Protein AF-A0A8H7NFY9-F1 (afdb_monomer_lite)

Structure (mmCIF, N/CA/C/O backbone):
data_AF-A0A8H7NFY9-F1
#
_entry.id   AF-A0A8H7NFY9-F1
#
loop_
_atom_site.group_PDB
_atom_site.id
_atom_site.type_symbol
_atom_site.label_atom_id
_atom_site.label_alt_id
_atom_site.label_comp_id
_atom_site.label_asym_id
_atom_site.label_entity_id
_atom_site.label_seq_id
_atom_site.pdbx_PDB_ins_code
_atom_site.Cartn_x
_atom_site.Cartn_y
_atom_site.Cartn_z
_atom_site.occupancy
_atom_site.B_iso_or_equiv
_atom_site.auth_seq_id
_atom_site.auth_comp_id
_atom_site.auth_asym_id
_atom_site.auth_atom_id
_atom_site.pdbx_PDB_model_num
ATOM 1 N N . MET A 1 1 ? 33.958 57.082 -16.086 1.00 43.50 1 MET A N 1
ATOM 2 C CA . MET A 1 1 ? 33.433 57.063 -17.469 1.00 43.50 1 MET A CA 1
ATOM 3 C C . MET A 1 1 ? 33.398 55.618 -17.944 1.00 43.50 1 MET A C 1
ATOM 5 O O . MET A 1 1 ? 34.425 55.087 -18.340 1.00 43.50 1 MET A O 1
ATOM 9 N N . ALA A 1 2 ? 32.252 54.953 -17.776 1.00 45.00 2 ALA A N 1
ATOM 10 C CA . ALA A 1 2 ? 32.069 53.545 -18.116 1.00 45.00 2 ALA A CA 1
ATOM 11 C C . ALA A 1 2 ? 32.002 53.371 -19.641 1.00 45.00 2 ALA A C 1
ATOM 13 O O . ALA A 1 2 ? 31.089 53.879 -20.294 1.00 45.00 2 ALA A O 1
ATOM 14 N N . SER A 1 3 ? 32.974 52.665 -20.210 1.00 48.31 3 SER A N 1
ATOM 15 C CA . SER A 1 3 ? 32.957 52.231 -21.602 1.00 48.31 3 SER A CA 1
ATOM 16 C C . SER A 1 3 ? 31.894 51.141 -21.769 1.00 48.31 3 SER A C 1
ATOM 18 O O . SER A 1 3 ? 32.004 50.043 -21.227 1.00 48.31 3 SER A O 1
ATOM 20 N N . ARG A 1 4 ? 30.826 51.453 -22.512 1.00 53.34 4 ARG A N 1
ATOM 21 C CA . ARG A 1 4 ? 29.821 50.471 -22.936 1.00 53.34 4 ARG A CA 1
ATOM 22 C C . ARG A 1 4 ? 30.490 49.472 -23.877 1.00 53.34 4 ARG A C 1
ATOM 24 O O . ARG A 1 4 ? 30.627 49.733 -25.069 1.00 53.34 4 ARG A O 1
ATOM 31 N N . ILE A 1 5 ? 30.905 48.329 -23.348 1.00 61.00 5 ILE A N 1
ATOM 32 C CA . ILE A 1 5 ? 31.245 47.165 -24.161 1.00 61.00 5 ILE A CA 1
ATOM 33 C C . ILE A 1 5 ? 29.911 46.608 -24.659 1.00 61.00 5 ILE A C 1
ATOM 35 O O . ILE A 1 5 ? 29.211 45.898 -23.941 1.00 61.00 5 ILE A O 1
ATOM 39 N N . ALA A 1 6 ? 29.515 47.014 -25.865 1.00 62.41 6 ALA A N 1
ATOM 40 C CA . ALA A 1 6 ? 28.375 46.425 -26.549 1.00 62.41 6 ALA A CA 1
ATOM 41 C C . ALA A 1 6 ? 28.636 44.921 -26.722 1.00 62.41 6 ALA A C 1
ATOM 43 O O . ALA A 1 6 ? 29.683 44.508 -27.228 1.00 62.41 6 ALA A O 1
ATOM 44 N N . SER A 1 7 ? 27.697 44.104 -26.254 1.00 58.31 7 SER A N 1
ATOM 45 C CA . SER A 1 7 ? 27.721 42.655 -26.409 1.00 58.31 7 SER A CA 1
ATOM 46 C C . SER A 1 7 ? 27.806 42.301 -27.894 1.00 58.31 7 SER A C 1
ATOM 48 O O . SER A 1 7 ? 26.986 42.717 -28.712 1.00 58.31 7 SER A O 1
ATOM 50 N N . ARG A 1 8 ? 28.842 41.542 -28.257 1.00 59.69 8 ARG A N 1
ATOM 51 C CA . ARG A 1 8 ? 29.059 41.049 -29.620 1.00 59.69 8 ARG A CA 1
ATOM 52 C C . ARG A 1 8 ? 27.878 40.145 -29.983 1.00 59.69 8 ARG A C 1
ATOM 54 O O . ARG A 1 8 ? 27.665 39.119 -29.344 1.00 59.69 8 ARG A O 1
ATOM 61 N N . SER A 1 9 ? 27.075 40.564 -30.959 1.00 62.34 9 SER A N 1
ATOM 62 C CA . SER A 1 9 ? 25.894 39.823 -31.409 1.00 62.34 9 SER A CA 1
ATOM 63 C C . SER A 1 9 ? 26.305 38.478 -32.008 1.00 62.34 9 SER A C 1
ATOM 65 O O . SER A 1 9 ? 27.187 38.420 -32.862 1.00 62.34 9 SER A O 1
ATOM 67 N N . VAL A 1 10 ? 25.625 37.400 -31.604 1.00 61.03 10 VAL A N 1
ATOM 68 C CA . VAL A 1 10 ? 25.853 36.012 -32.064 1.00 61.03 10 VAL A CA 1
ATOM 69 C C . VAL A 1 10 ? 25.796 35.885 -33.595 1.00 61.03 10 VAL A C 1
ATOM 71 O O . VAL A 1 10 ? 26.424 35.000 -34.172 1.00 61.03 10 VAL A O 1
ATOM 74 N N . LYS A 1 11 ? 25.110 36.812 -34.278 1.00 61.69 11 LYS A N 1
ATOM 75 C CA . LYS A 1 11 ? 25.047 36.865 -35.746 1.00 61.69 11 LYS A CA 1
ATOM 76 C C . LYS A 1 11 ? 26.385 37.208 -36.415 1.00 61.69 11 LYS A C 1
ATOM 78 O O . LYS A 1 11 ? 26.577 36.835 -37.566 1.00 61.69 11 LYS A O 1
ATOM 83 N N . ASP A 1 12 ? 27.309 37.868 -35.719 1.00 57.41 12 ASP A N 1
ATOM 84 C CA . ASP A 1 12 ? 28.604 38.269 -36.289 1.00 57.41 12 ASP A CA 1
ATOM 85 C C . ASP A 1 12 ? 29.656 37.142 -36.223 1.00 57.41 12 ASP A C 1
ATOM 87 O O . ASP A 1 12 ? 30.610 37.113 -36.996 1.00 57.41 12 ASP A O 1
ATOM 91 N N . ALA A 1 13 ? 29.445 36.135 -35.364 1.00 60.81 13 ALA A N 1
ATOM 92 C CA . ALA A 1 13 ? 30.374 35.016 -35.175 1.00 60.81 13 ALA A CA 1
ATOM 93 C C . ALA A 1 13 ? 30.436 34.031 -36.361 1.00 60.81 13 ALA A C 1
ATOM 95 O O . ALA A 1 13 ? 31.336 33.199 -36.420 1.00 60.81 13 ALA A O 1
ATOM 96 N N . THR A 1 14 ? 29.502 34.113 -37.313 1.00 62.94 14 THR A N 1
ATOM 97 C CA . THR A 1 14 ? 29.408 33.176 -38.453 1.00 62.94 14 THR A CA 1
ATOM 98 C C . THR A 1 14 ? 29.738 33.819 -39.796 1.00 62.94 14 THR A C 1
ATOM 100 O O . THR A 1 14 ? 29.708 33.154 -40.828 1.00 62.94 14 THR A O 1
ATOM 103 N N . ARG A 1 15 ? 30.109 35.105 -39.812 1.00 61.62 15 ARG A N 1
ATOM 104 C CA . ARG A 1 15 ? 30.332 35.847 -41.061 1.00 61.62 15 ARG A CA 1
ATOM 105 C C . ARG A 1 15 ? 31.659 35.511 -41.758 1.00 61.62 15 ARG A C 1
ATOM 107 O O . ARG A 1 15 ? 31.838 35.872 -42.916 1.00 61.62 15 ARG A O 1
ATOM 114 N N . PHE A 1 16 ? 32.551 34.787 -41.078 1.00 57.84 16 PHE A N 1
ATOM 115 C CA . PHE A 1 16 ? 33.848 34.344 -41.608 1.00 57.84 16 PHE A CA 1
ATOM 116 C C . PHE A 1 16 ? 33.994 32.823 -41.734 1.00 57.84 16 PHE A C 1
ATOM 118 O O . PHE A 1 16 ? 35.010 32.350 -42.239 1.00 57.84 16 PHE A O 1
ATOM 125 N N . THR A 1 17 ? 32.993 32.037 -41.335 1.00 62.56 17 THR A N 1
ATOM 126 C CA . THR A 1 17 ? 33.002 30.591 -41.581 1.00 62.56 17 THR A CA 1
ATOM 127 C C . THR A 1 17 ? 32.161 30.319 -42.816 1.00 62.56 17 THR A C 1
ATOM 129 O O . THR A 1 17 ? 30.936 30.296 -42.739 1.00 62.56 17 THR A O 1
ATOM 132 N N . SER A 1 18 ? 32.836 30.173 -43.959 1.00 64.38 18 SER A N 1
ATOM 133 C CA . SER A 1 18 ? 32.258 29.722 -45.229 1.00 64.38 18 SER A CA 1
ATOM 134 C C . SER A 1 18 ? 31.203 28.636 -44.983 1.00 64.38 18 SER A C 1
ATOM 136 O O . SER A 1 18 ? 31.524 27.546 -44.515 1.00 64.38 18 SER A O 1
ATOM 138 N N . THR A 1 19 ? 29.935 28.939 -45.269 1.00 64.38 19 THR A N 1
ATOM 139 C CA . THR A 1 19 ? 28.815 27.983 -45.204 1.00 64.38 19 THR A CA 1
ATOM 140 C C . THR A 1 19 ? 28.704 27.144 -46.477 1.00 64.38 19 THR A C 1
ATOM 142 O O . THR A 1 19 ? 27.721 26.433 -46.678 1.00 64.38 19 THR A O 1
ATOM 145 N N . ILE A 1 20 ? 29.717 27.204 -47.343 1.00 65.31 20 ILE A N 1
ATOM 146 C CA . ILE A 1 20 ? 29.843 26.304 -48.479 1.00 65.31 20 ILE A CA 1
ATOM 147 C C . ILE A 1 20 ? 30.551 25.051 -47.955 1.00 65.31 20 ILE A C 1
ATOM 149 O O . ILE A 1 20 ? 31.663 25.172 -47.433 1.00 65.31 20 ILE A O 1
ATOM 153 N N . PRO A 1 21 ? 29.958 23.848 -48.065 1.00 63.25 21 PRO A N 1
ATOM 154 C CA . PRO A 1 21 ? 30.660 22.623 -47.718 1.00 63.25 21 PRO A CA 1
ATOM 155 C C . PRO A 1 21 ? 31.883 22.497 -48.633 1.00 63.25 21 PRO A C 1
ATOM 157 O O . PRO A 1 21 ? 31.773 22.130 -49.802 1.00 63.25 21 PRO A O 1
ATOM 160 N N . HIS A 1 22 ? 33.063 22.837 -48.116 1.00 55.53 22 HIS A N 1
ATOM 161 C CA . HIS A 1 22 ? 34.314 22.556 -48.798 1.00 55.53 22 HIS A CA 1
ATOM 162 C C . HIS A 1 22 ? 34.457 21.036 -48.846 1.00 55.53 22 HIS A C 1
ATOM 164 O O . HIS A 1 22 ? 34.643 20.386 -47.818 1.00 55.53 22 HIS A O 1
ATOM 170 N N . ALA A 1 23 ? 34.315 20.472 -50.045 1.00 55.56 23 ALA A N 1
ATOM 171 C CA . ALA A 1 23 ? 34.533 19.065 -50.332 1.00 55.56 23 ALA A CA 1
ATOM 172 C C . ALA A 1 23 ? 35.998 18.697 -50.046 1.00 55.56 23 ALA A C 1
ATOM 174 O O . ALA A 1 23 ? 36.848 18.662 -50.933 1.00 55.56 23 ALA A O 1
ATOM 175 N N . ALA A 1 24 ? 36.306 18.428 -48.780 1.00 54.47 24 ALA A N 1
ATOM 176 C CA . ALA A 1 24 ? 37.535 17.786 -48.359 1.00 54.47 24 ALA A CA 1
ATOM 177 C C . ALA A 1 24 ? 37.453 16.292 -48.704 1.00 54.47 24 ALA A C 1
ATOM 179 O O . ALA A 1 24 ? 37.297 15.432 -47.846 1.00 54.47 24 ALA A O 1
ATOM 180 N N . SER A 1 25 ? 37.576 15.977 -49.989 1.00 50.94 25 SER A N 1
ATOM 181 C CA . SER A 1 25 ? 38.074 14.681 -50.428 1.00 50.94 25 SER A CA 1
ATOM 182 C C . SER A 1 25 ? 39.211 14.955 -51.392 1.00 50.94 25 SER A C 1
ATOM 184 O O . SER A 1 25 ? 38.999 15.269 -52.562 1.00 50.94 25 SER A O 1
ATOM 186 N N . LYS A 1 26 ? 40.436 14.857 -50.879 1.00 51.28 26 LYS A N 1
ATOM 187 C CA . LYS A 1 26 ? 41.634 14.706 -51.693 1.00 51.28 26 LYS A CA 1
ATOM 188 C C . LYS A 1 26 ? 41.382 13.510 -52.612 1.00 51.28 26 LYS A C 1
ATOM 190 O O . LYS A 1 26 ? 41.422 12.369 -52.160 1.00 51.28 26 LYS A O 1
ATOM 195 N N . SER A 1 27 ? 41.066 13.768 -53.880 1.00 48.34 27 SER A N 1
ATOM 196 C CA . SER A 1 27 ? 41.062 12.745 -54.915 1.00 48.34 27 SER A CA 1
ATOM 197 C C . SER A 1 27 ? 42.506 12.284 -55.063 1.00 48.34 27 SER A C 1
ATOM 199 O O . SER A 1 27 ? 43.301 12.895 -55.780 1.00 48.34 27 SER A O 1
ATOM 201 N N . ALA A 1 28 ? 42.875 11.245 -54.317 1.00 47.81 28 ALA A N 1
ATOM 202 C CA . ALA A 1 28 ? 44.064 10.478 -54.615 1.00 47.81 28 ALA A CA 1
ATOM 203 C C . ALA A 1 28 ? 43.892 9.956 -56.044 1.00 47.81 28 ALA A C 1
ATOM 205 O O . ALA A 1 28 ? 43.058 9.097 -56.307 1.00 47.81 28 ALA A O 1
ATOM 206 N N . GLN A 1 29 ? 44.617 10.598 -56.953 1.00 45.75 29 GLN A N 1
ATOM 207 C CA . GLN A 1 29 ? 45.062 10.111 -58.246 1.00 45.75 29 GLN A CA 1
ATOM 208 C C . GLN A 1 29 ? 44.148 9.075 -58.921 1.00 45.75 29 GLN A C 1
ATOM 210 O O . GLN A 1 29 ? 44.194 7.866 -58.685 1.00 45.75 29 GLN A O 1
ATOM 215 N N . SER A 1 30 ? 43.370 9.581 -59.866 1.00 51.22 30 SER A N 1
ATOM 216 C CA . SER A 1 30 ? 42.709 8.868 -60.952 1.00 51.22 30 SER A CA 1
ATOM 217 C C . SER A 1 30 ? 43.706 8.145 -61.878 1.00 51.22 30 SER A C 1
ATOM 219 O O . SER A 1 30 ? 43.834 8.479 -63.052 1.00 51.22 30 SER A O 1
ATOM 221 N N . SER A 1 31 ? 44.412 7.136 -61.363 1.00 48.66 31 SER A N 1
ATOM 222 C CA . SER A 1 31 ? 45.196 6.181 -62.166 1.00 48.66 31 SER A CA 1
ATOM 223 C C . SER A 1 31 ? 45.056 4.719 -61.713 1.00 48.66 31 SER A C 1
ATOM 225 O O . SER A 1 31 ? 45.479 3.821 -62.437 1.00 48.66 31 SER A O 1
ATOM 227 N N . ALA A 1 32 ? 44.392 4.448 -60.580 1.00 48.94 32 ALA A N 1
ATOM 228 C CA . ALA A 1 32 ? 44.081 3.082 -60.130 1.00 48.94 32 ALA A CA 1
ATOM 229 C C . ALA A 1 32 ? 42.614 2.656 -60.370 1.00 48.94 32 ALA A C 1
ATOM 231 O O . ALA A 1 32 ? 42.318 1.463 -60.454 1.00 48.94 32 ALA A O 1
ATOM 232 N N . ALA A 1 33 ? 41.686 3.606 -60.545 1.00 49.59 33 ALA A N 1
ATOM 233 C CA . ALA A 1 33 ? 40.259 3.309 -60.735 1.00 49.59 33 ALA A CA 1
ATOM 234 C C . ALA A 1 33 ? 39.929 2.675 -62.104 1.00 49.59 33 ALA A C 1
ATOM 236 O O . ALA A 1 33 ? 38.927 1.971 -62.238 1.00 49.59 33 ALA A O 1
ATOM 237 N N . SER A 1 34 ? 40.786 2.856 -63.113 1.00 50.19 34 SER A N 1
ATOM 238 C CA . SER A 1 34 ? 40.616 2.247 -64.440 1.00 50.19 34 SER A CA 1
ATOM 239 C C . SER A 1 34 ? 40.895 0.738 -64.453 1.00 50.19 34 SER A C 1
ATOM 241 O O . SER A 1 34 ? 40.331 0.030 -65.285 1.00 50.19 34 SER A O 1
ATOM 243 N N . LYS A 1 35 ? 41.686 0.212 -63.504 1.00 48.31 35 LYS A N 1
ATOM 244 C CA . LYS A 1 35 ? 41.925 -1.237 -63.371 1.00 48.31 35 LYS A CA 1
ATOM 245 C C . LYS A 1 35 ? 40.822 -1.952 -62.582 1.00 48.31 35 LYS A C 1
ATOM 247 O O . LYS A 1 35 ? 40.434 -3.053 -62.961 1.00 48.31 35 LYS A O 1
ATOM 252 N N . ALA A 1 36 ? 40.245 -1.316 -61.559 1.00 50.91 36 ALA A N 1
ATOM 253 C CA . ALA A 1 36 ? 39.134 -1.895 -60.791 1.00 50.91 36 ALA A CA 1
ATOM 254 C C . ALA A 1 36 ? 37.801 -1.894 -61.571 1.00 50.91 36 ALA A C 1
ATOM 256 O O . 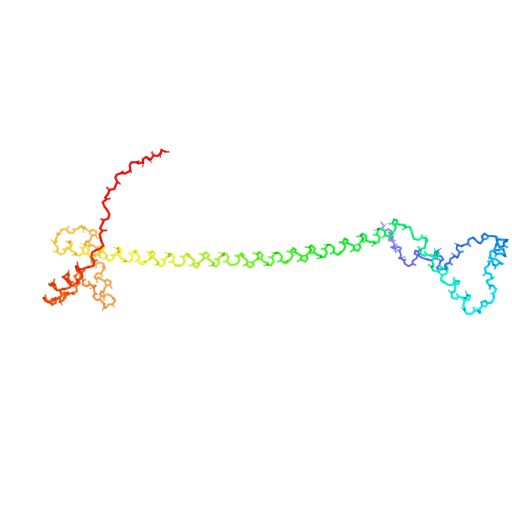ALA A 1 36 ? 37.008 -2.829 -61.460 1.00 50.91 36 ALA A O 1
ATOM 257 N N . ALA A 1 37 ? 37.564 -0.888 -62.425 1.00 53.06 37 ALA A N 1
ATOM 258 C CA . ALA A 1 37 ? 36.391 -0.861 -63.302 1.00 53.06 37 ALA A CA 1
ATOM 259 C C . ALA A 1 37 ? 36.431 -1.975 -64.366 1.00 53.06 37 ALA A C 1
ATOM 261 O O . ALA A 1 37 ? 35.389 -2.571 -64.659 1.00 53.06 37 ALA A O 1
ATOM 262 N N . ALA A 1 38 ? 37.625 -2.295 -64.883 1.00 52.66 38 ALA A N 1
ATOM 263 C CA . ALA A 1 38 ? 37.850 -3.363 -65.858 1.00 52.66 38 ALA A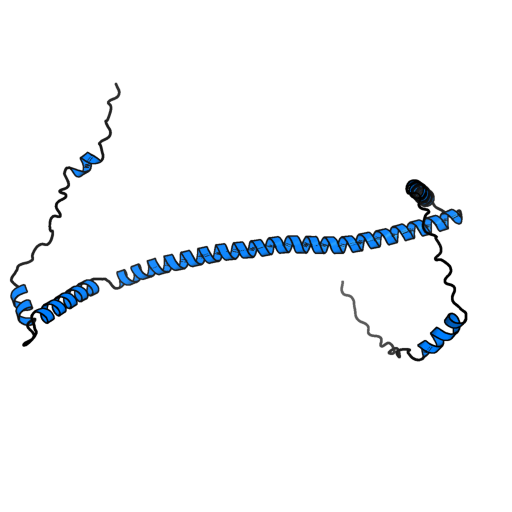 CA 1
ATOM 264 C C . ALA A 1 38 ? 37.622 -4.774 -65.281 1.00 52.66 38 ALA A C 1
ATOM 266 O O . ALA A 1 38 ? 37.202 -5.665 -66.010 1.00 52.66 38 ALA A O 1
ATOM 267 N N . GLN A 1 39 ? 37.810 -4.964 -63.970 1.00 53.06 39 GLN A N 1
ATOM 268 C CA . GLN A 1 39 ? 37.573 -6.241 -63.277 1.00 53.06 39 GLN A CA 1
ATOM 269 C C . GLN A 1 39 ? 36.119 -6.443 -62.815 1.00 53.06 39 GLN A C 1
ATOM 271 O O . GLN A 1 39 ? 35.768 -7.512 -62.328 1.00 53.06 39 GLN A O 1
ATOM 276 N N . SER A 1 40 ? 35.251 -5.436 -62.967 1.00 56.47 40 SER A N 1
ATOM 277 C CA . SER A 1 40 ? 33.855 -5.504 -62.507 1.00 56.47 40 SER A CA 1
ATOM 278 C C . SER A 1 40 ? 32.845 -5.891 -63.589 1.00 56.47 40 SER A C 1
ATOM 280 O O . SER A 1 40 ? 31.656 -5.978 -63.284 1.00 56.47 40 SER A O 1
ATOM 282 N N . AR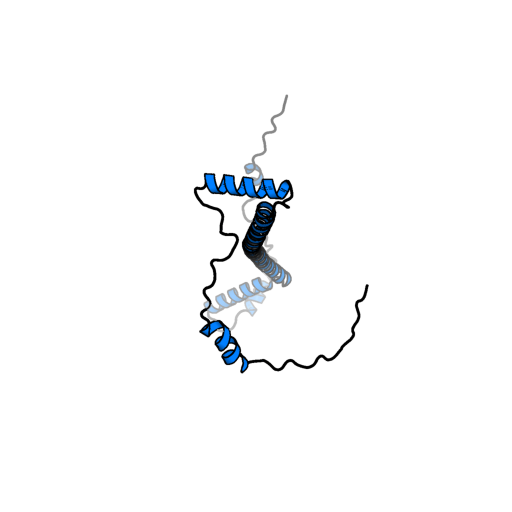G A 1 41 ? 33.270 -6.062 -64.847 1.00 57.47 41 ARG A N 1
ATOM 283 C CA . ARG A 1 41 ? 32.369 -6.349 -65.969 1.00 57.47 41 ARG A CA 1
ATOM 284 C C . ARG A 1 41 ? 32.085 -7.848 -66.014 1.00 57.47 41 ARG A C 1
ATOM 286 O O . ARG A 1 41 ? 32.849 -8.604 -66.604 1.00 57.47 41 ARG A O 1
ATOM 293 N N . VAL A 1 42 ? 30.991 -8.269 -65.385 1.00 66.44 42 VAL A N 1
ATOM 294 C CA . VAL A 1 42 ? 30.484 -9.635 -65.554 1.00 66.44 42 VAL A CA 1
ATOM 295 C C . VAL A 1 42 ? 29.952 -9.747 -66.991 1.00 66.44 42 VAL A C 1
ATOM 297 O O . VAL A 1 42 ? 29.119 -8.922 -67.382 1.00 66.44 42 VAL A O 1
ATOM 300 N N . PRO A 1 43 ? 30.442 -10.686 -67.821 1.00 68.00 43 PRO A N 1
ATOM 301 C CA . PRO A 1 43 ? 29.980 -10.814 -69.201 1.00 68.00 43 PRO A CA 1
ATOM 302 C C . PRO A 1 43 ? 28.478 -11.147 -69.237 1.00 68.00 43 PRO A C 1
ATOM 304 O O . PRO A 1 43 ? 28.060 -12.138 -68.650 1.00 68.00 43 PRO A O 1
ATOM 307 N N . GLY A 1 44 ? 27.668 -10.315 -69.903 1.00 73.44 44 GLY A N 1
ATOM 308 C CA . GLY A 1 44 ? 26.230 -10.559 -70.108 1.00 73.44 44 GLY A CA 1
ATOM 309 C C . GLY A 1 44 ? 25.252 -9.883 -69.130 1.00 73.44 44 GLY A C 1
ATOM 310 O O . GLY A 1 44 ? 24.053 -10.108 -69.256 1.00 73.44 44 GLY A O 1
ATOM 311 N N . GLU A 1 45 ? 25.705 -9.046 -68.183 1.00 76.06 45 GLU A N 1
ATOM 312 C CA . GLU A 1 45 ? 24.789 -8.311 -67.283 1.00 76.06 45 GLU A CA 1
ATOM 313 C C . GLU A 1 45 ? 24.041 -7.168 -68.006 1.00 76.06 45 GLU A C 1
ATOM 315 O O . GLU A 1 45 ? 24.637 -6.403 -68.771 1.00 76.06 45 GLU A O 1
ATOM 320 N N . THR A 1 46 ? 22.735 -7.010 -67.744 1.00 86.00 46 THR A N 1
ATOM 321 C CA . THR A 1 46 ? 21.980 -5.840 -68.235 1.00 86.00 46 THR A CA 1
ATOM 322 C C . THR A 1 46 ? 22.435 -4.561 -67.512 1.00 86.00 46 THR A C 1
ATOM 324 O O . THR A 1 46 ? 22.843 -4.619 -66.344 1.00 86.00 46 THR A O 1
ATOM 327 N N . PRO A 1 47 ? 22.342 -3.374 -68.146 1.00 80.00 47 PRO A N 1
ATOM 328 C CA . PRO A 1 47 ? 22.763 -2.117 -67.521 1.00 80.00 47 PRO A CA 1
ATOM 329 C C . PRO A 1 47 ? 22.087 -1.848 -66.168 1.00 80.00 47 PRO A C 1
ATOM 331 O O . PRO A 1 47 ? 22.730 -1.366 -65.234 1.00 80.00 47 PRO A O 1
ATOM 334 N N . GLU A 1 48 ? 20.813 -2.216 -66.018 1.00 82.94 48 GLU A N 1
ATOM 335 C CA . GLU A 1 48 ? 20.081 -2.048 -64.760 1.00 82.94 48 GLU A CA 1
ATOM 336 C C . GLU A 1 48 ? 20.589 -2.967 -63.645 1.00 82.94 48 GLU A C 1
ATOM 338 O O . GLU A 1 48 ? 20.739 -2.536 -62.497 1.00 82.94 48 GLU A O 1
ATOM 343 N N . GLN A 1 49 ? 20.887 -4.227 -63.971 1.00 86.00 49 GLN A N 1
ATOM 344 C CA . GLN A 1 49 ? 21.439 -5.190 -63.016 1.00 86.00 49 GLN A CA 1
ATOM 345 C C . GLN A 1 49 ? 22.812 -4.742 -62.510 1.00 86.00 49 GLN A C 1
ATOM 347 O O . GLN A 1 49 ? 23.084 -4.840 -61.311 1.00 86.00 49 GLN A O 1
ATOM 352 N N . ARG A 1 50 ? 23.633 -4.141 -63.379 1.00 79.19 50 ARG A N 1
ATOM 353 C CA . ARG A 1 50 ? 24.925 -3.563 -62.993 1.00 79.19 50 ARG A CA 1
ATOM 354 C C . ARG A 1 50 ? 24.772 -2.457 -61.957 1.00 79.19 50 ARG A C 1
ATOM 356 O O . ARG A 1 50 ? 25.471 -2.452 -60.946 1.00 79.19 50 ARG A O 1
ATOM 363 N N . VAL A 1 51 ? 23.845 -1.526 -62.178 1.00 87.12 51 VAL A N 1
ATOM 364 C CA . VAL A 1 51 ? 23.614 -0.426 -61.235 1.00 87.12 51 VAL A CA 1
ATOM 365 C C . VAL A 1 51 ? 23.086 -0.959 -59.902 1.00 87.12 51 VAL A C 1
ATOM 367 O O . VAL A 1 51 ? 23.526 -0.501 -58.847 1.00 87.12 51 VAL A O 1
ATOM 370 N N . ARG A 1 52 ? 22.191 -1.955 -59.917 1.00 86.81 52 ARG A N 1
ATOM 371 C CA . ARG A 1 52 ? 21.707 -2.603 -58.686 1.00 86.81 52 ARG A CA 1
ATOM 372 C C . ARG A 1 52 ? 22.849 -3.257 -57.912 1.00 86.81 52 ARG A C 1
ATOM 374 O O . ARG A 1 52 ? 22.975 -2.996 -56.720 1.00 86.81 52 ARG A O 1
ATOM 381 N N . ARG A 1 53 ? 23.723 -4.010 -58.584 1.00 85.81 53 ARG A N 1
ATOM 382 C CA . ARG A 1 53 ? 24.898 -4.639 -57.968 1.00 85.81 53 ARG A CA 1
ATOM 383 C C . ARG A 1 53 ? 25.873 -3.611 -57.406 1.00 85.81 53 ARG A C 1
ATOM 385 O O . ARG A 1 53 ? 26.332 -3.765 -56.283 1.00 85.81 53 ARG A O 1
ATOM 392 N N . LEU A 1 54 ? 26.162 -2.544 -58.149 1.00 88.31 54 LEU A N 1
ATOM 393 C CA . LEU A 1 54 ? 27.053 -1.479 -57.683 1.00 88.31 54 LEU A CA 1
ATOM 394 C C . LEU A 1 54 ? 26.469 -0.730 -56.481 1.00 88.31 54 LEU A C 1
ATOM 396 O O . LEU A 1 54 ? 27.192 -0.477 -55.522 1.00 88.31 54 LEU A O 1
ATOM 400 N N . ARG A 1 55 ? 25.160 -0.439 -56.475 1.00 90.25 55 ARG A N 1
ATOM 401 C CA . ARG A 1 55 ? 24.485 0.136 -55.299 1.00 90.25 55 ARG A CA 1
ATOM 402 C C . ARG A 1 55 ? 24.526 -0.817 -54.110 1.00 90.25 55 ARG A C 1
ATOM 404 O O . ARG A 1 55 ? 24.811 -0.380 -53.002 1.00 90.25 55 ARG A O 1
ATOM 411 N N . GLN A 1 56 ? 24.277 -2.105 -54.327 1.00 88.25 56 GLN A N 1
ATOM 412 C CA . GLN A 1 56 ? 24.352 -3.115 -53.272 1.00 88.25 56 GLN A CA 1
ATOM 413 C C . GLN A 1 56 ? 25.773 -3.252 -52.717 1.00 88.25 56 GLN A C 1
ATOM 415 O O . GLN A 1 56 ? 25.937 -3.271 -51.504 1.00 88.25 56 GLN A O 1
ATOM 420 N N . ALA A 1 57 ? 26.795 -3.263 -53.574 1.00 85.06 57 ALA A N 1
ATOM 421 C CA . ALA A 1 57 ? 28.198 -3.303 -53.169 1.00 85.06 57 ALA A CA 1
ATOM 422 C C . ALA A 1 57 ? 28.609 -2.037 -52.406 1.00 85.06 57 ALA A C 1
ATOM 424 O O . ALA A 1 57 ? 29.310 -2.126 -51.404 1.00 85.06 57 ALA A O 1
ATOM 425 N N . HIS A 1 58 ? 28.124 -0.867 -52.825 1.00 86.44 58 HIS A N 1
ATOM 426 C CA . HIS A 1 58 ? 28.371 0.392 -52.128 1.00 86.44 58 HIS A CA 1
ATOM 427 C C . HIS A 1 58 ? 27.694 0.429 -50.750 1.00 86.44 58 HIS A C 1
ATOM 429 O O . HIS A 1 58 ? 28.325 0.797 -49.765 1.00 86.44 58 HIS A O 1
ATOM 435 N N . LEU A 1 59 ? 26.438 -0.018 -50.647 1.00 84.88 59 LEU A N 1
ATOM 436 C CA . LEU A 1 59 ? 25.734 -0.139 -49.365 1.00 84.88 59 LEU A CA 1
ATOM 437 C C . LEU A 1 59 ? 26.369 -1.203 -48.457 1.00 84.88 59 LEU A C 1
ATOM 439 O O . LEU A 1 59 ? 26.430 -1.015 -47.244 1.00 84.88 59 LEU A O 1
ATOM 443 N N . ALA A 1 60 ? 26.860 -2.305 -49.024 1.00 80.50 60 ALA A N 1
ATOM 444 C CA . ALA A 1 60 ? 27.593 -3.329 -48.287 1.00 80.50 60 ALA A CA 1
ATOM 445 C C . ALA A 1 60 ? 28.937 -2.796 -47.770 1.00 80.50 60 ALA A C 1
ATOM 447 O O . ALA A 1 60 ? 29.264 -3.018 -46.609 1.00 80.50 60 ALA A O 1
ATOM 448 N N . ALA A 1 61 ? 29.670 -2.028 -48.582 1.00 80.88 61 ALA A N 1
ATOM 449 C CA . ALA A 1 61 ? 30.912 -1.376 -48.176 1.00 80.88 61 ALA A CA 1
ATOM 450 C C . ALA A 1 61 ? 30.677 -0.324 -47.081 1.00 80.88 61 ALA A C 1
ATOM 452 O O . ALA A 1 61 ? 31.421 -0.285 -46.107 1.00 80.88 61 ALA A O 1
ATOM 453 N N . GLN A 1 62 ? 29.608 0.472 -47.188 1.00 79.56 62 GLN A N 1
ATOM 454 C CA . GLN A 1 62 ? 29.221 1.415 -46.134 1.00 79.56 62 GLN A CA 1
ATOM 455 C C . GLN A 1 62 ? 28.876 0.706 -44.819 1.00 79.56 62 GLN A C 1
ATOM 457 O O . GLN A 1 62 ? 29.276 1.160 -43.754 1.00 79.56 62 GLN A O 1
ATOM 462 N N . ARG A 1 63 ? 28.171 -0.431 -44.872 1.00 77.50 63 ARG A N 1
ATOM 463 C CA . ARG A 1 63 ? 27.868 -1.231 -43.673 1.00 77.50 63 ARG A CA 1
ATOM 464 C C . ARG A 1 63 ? 29.107 -1.910 -43.089 1.00 77.50 63 ARG A C 1
ATOM 466 O O . ARG A 1 63 ? 29.195 -2.036 -41.876 1.00 77.50 63 ARG A O 1
ATOM 473 N N . ALA A 1 64 ? 30.062 -2.309 -43.929 1.00 73.94 64 ALA A N 1
ATOM 474 C CA . ALA A 1 64 ? 31.329 -2.900 -43.501 1.00 73.94 64 ALA A CA 1
ATOM 475 C C . ALA A 1 64 ? 32.296 -1.881 -42.867 1.00 73.94 64 ALA A C 1
ATOM 477 O O . ALA A 1 64 ? 33.192 -2.278 -42.130 1.00 73.94 64 ALA A O 1
ATOM 478 N N . GLN A 1 65 ? 32.117 -0.580 -43.131 1.00 73.81 65 GLN A N 1
ATOM 479 C CA . GLN A 1 65 ? 32.875 0.497 -42.479 1.00 73.81 65 GLN A CA 1
ATOM 480 C C . GLN A 1 65 ? 32.421 0.780 -41.040 1.00 73.81 65 GLN A C 1
ATOM 482 O O . GLN A 1 65 ? 33.120 1.486 -40.316 1.00 73.81 65 GLN A O 1
ATOM 487 N N . VAL A 1 66 ? 31.274 0.245 -40.611 1.00 75.25 66 VAL A N 1
ATOM 488 C CA . VAL A 1 66 ? 30.822 0.373 -39.222 1.00 75.25 66 VAL A CA 1
ATOM 489 C C . VAL A 1 66 ? 31.606 -0.616 -38.364 1.00 75.25 66 VAL A C 1
ATOM 491 O O . VAL A 1 66 ? 31.520 -1.829 -38.565 1.00 75.25 66 VAL A O 1
ATOM 494 N N . SER A 1 67 ? 32.370 -0.100 -37.398 1.00 80.00 67 SER A N 1
ATOM 495 C CA . SER A 1 67 ? 33.141 -0.931 -36.473 1.00 80.00 67 SER A CA 1
ATOM 496 C C . SER A 1 67 ? 32.212 -1.820 -35.638 1.00 80.00 67 SER A C 1
ATOM 498 O O . SER A 1 67 ? 31.118 -1.416 -35.239 1.00 80.00 67 SER A O 1
ATOM 500 N N . THR A 1 68 ? 32.644 -3.043 -35.322 1.00 82.00 68 THR A N 1
ATOM 501 C CA . THR A 1 68 ? 31.917 -3.933 -34.399 1.00 82.00 68 THR A CA 1
ATOM 502 C C . THR A 1 68 ? 31.703 -3.271 -33.037 1.00 82.00 68 THR A C 1
ATOM 504 O O . THR A 1 68 ? 30.644 -3.445 -32.435 1.00 82.00 68 THR A O 1
ATOM 507 N N . ALA A 1 69 ? 32.652 -2.437 -32.601 1.00 84.38 69 ALA A N 1
ATOM 508 C CA . ALA A 1 69 ? 32.530 -1.629 -31.394 1.00 84.38 69 ALA A CA 1
ATOM 509 C C . ALA A 1 69 ? 31.370 -0.621 -31.481 1.00 84.38 69 ALA A C 1
ATOM 511 O O . ALA A 1 69 ? 30.588 -0.516 -30.538 1.00 84.38 69 ALA A O 1
ATOM 512 N N . ASP A 1 70 ? 31.183 0.051 -32.622 1.00 86.31 70 ASP A N 1
ATOM 513 C CA . ASP A 1 70 ? 30.072 0.995 -32.815 1.00 86.31 70 ASP A CA 1
ATOM 514 C C . ASP A 1 70 ? 28.716 0.285 -32.785 1.00 86.31 70 ASP A C 1
ATOM 516 O O . ASP A 1 70 ? 27.747 0.802 -32.227 1.00 86.31 70 ASP A O 1
ATOM 520 N N . ASN A 1 71 ? 28.636 -0.933 -33.327 1.00 88.56 71 ASN A N 1
ATOM 521 C CA . ASN A 1 71 ? 27.420 -1.744 -33.249 1.00 88.56 71 ASN A CA 1
ATOM 522 C C . ASN A 1 71 ? 27.079 -2.123 -31.800 1.00 88.56 71 ASN A C 1
ATOM 524 O O . ASN A 1 71 ? 25.920 -2.011 -31.397 1.00 88.56 71 ASN A O 1
ATOM 528 N N . VAL A 1 72 ? 28.081 -2.505 -31.000 1.00 93.75 72 VAL A N 1
ATOM 529 C CA . VAL A 1 72 ? 27.902 -2.806 -29.570 1.00 93.75 72 VAL A CA 1
ATOM 530 C C . VAL A 1 72 ? 27.462 -1.562 -28.798 1.00 93.75 72 VAL A C 1
ATOM 532 O O . VAL A 1 72 ? 26.532 -1.643 -27.999 1.00 93.75 72 VAL A O 1
ATOM 535 N N . ILE A 1 73 ? 28.063 -0.400 -29.067 1.00 92.31 73 ILE A N 1
ATOM 536 C CA . ILE A 1 73 ? 27.697 0.871 -28.422 1.00 92.31 73 ILE A CA 1
ATOM 537 C C . ILE A 1 73 ? 26.266 1.287 -28.792 1.00 92.31 73 ILE A C 1
ATOM 539 O O . ILE A 1 73 ? 25.494 1.728 -27.941 1.00 92.31 73 ILE A O 1
ATOM 543 N N . ASN A 1 74 ? 25.873 1.130 -30.055 1.00 90.38 74 ASN A N 1
ATOM 544 C CA . ASN A 1 74 ? 24.515 1.445 -30.493 1.00 90.38 74 ASN A CA 1
ATOM 545 C C . ASN A 1 74 ? 23.476 0.503 -29.875 1.00 90.38 74 ASN A C 1
ATOM 547 O O . ASN A 1 74 ? 22.367 0.933 -29.547 1.00 90.38 74 ASN A O 1
ATOM 551 N N . TYR A 1 75 ? 23.827 -0.771 -29.701 1.00 94.00 75 TYR A N 1
ATOM 552 C CA . TYR A 1 75 ? 22.968 -1.739 -29.033 1.00 94.00 75 TYR A CA 1
ATOM 553 C C . TYR A 1 75 ? 22.852 -1.454 -27.533 1.00 94.00 75 TYR A C 1
ATOM 555 O O . TYR A 1 75 ? 21.744 -1.448 -26.997 1.00 94.00 75 TYR A O 1
ATOM 563 N N . SER A 1 76 ? 23.969 -1.147 -26.865 1.00 93.06 76 SER A N 1
ATOM 564 C CA . SER A 1 76 ? 23.984 -0.881 -25.427 1.00 93.06 76 SER A CA 1
ATOM 565 C C . SER A 1 76 ? 23.144 0.341 -25.069 1.00 93.06 76 SER A C 1
ATOM 567 O O . SER A 1 76 ? 22.357 0.266 -24.132 1.00 93.06 76 SER A O 1
ATOM 569 N N . ARG A 1 77 ? 23.203 1.422 -25.859 1.00 94.12 77 ARG A N 1
ATOM 570 C CA . ARG A 1 77 ? 22.344 2.605 -25.667 1.00 94.12 77 ARG A CA 1
ATOM 571 C C . ARG A 1 77 ? 20.861 2.241 -25.662 1.00 94.12 77 ARG A C 1
ATOM 573 O O . ARG A 1 77 ? 20.150 2.562 -24.717 1.00 94.12 77 ARG A O 1
ATOM 580 N N . LYS A 1 78 ? 20.412 1.492 -26.674 1.00 94.75 78 LYS A N 1
ATOM 581 C CA . LYS A 1 78 ? 19.012 1.054 -26.773 1.00 94.75 78 LYS A CA 1
ATOM 582 C C . LYS A 1 78 ? 18.622 0.131 -25.622 1.00 94.75 78 LYS A C 1
ATOM 584 O O . LYS A 1 78 ? 17.519 0.246 -25.100 1.00 94.75 78 LYS A O 1
ATOM 589 N N . PHE A 1 79 ? 19.520 -0.770 -25.225 1.00 96.62 79 PHE A N 1
ATOM 590 C CA . PHE A 1 79 ? 19.287 -1.663 -24.097 1.00 96.62 79 PHE A CA 1
ATOM 591 C C . PHE A 1 79 ? 19.133 -0.887 -22.785 1.00 96.62 79 PHE A C 1
ATOM 593 O O . PHE A 1 79 ? 18.160 -1.107 -22.070 1.00 96.62 79 PHE A O 1
ATOM 600 N N . PHE A 1 80 ? 20.041 0.047 -22.493 1.00 96.06 80 PHE A N 1
ATOM 601 C CA . PHE A 1 80 ? 19.973 0.861 -21.282 1.00 96.06 80 PHE A CA 1
ATOM 602 C C . PHE A 1 80 ? 18.721 1.737 -21.248 1.00 96.06 80 PHE A C 1
ATOM 604 O O . PHE A 1 80 ? 18.093 1.825 -20.198 1.00 96.06 80 PHE A O 1
ATOM 611 N N . ASP A 1 81 ? 18.296 2.303 -22.378 1.00 94.69 81 ASP A N 1
ATOM 612 C CA . ASP A 1 81 ? 17.055 3.081 -22.443 1.00 94.69 81 ASP A CA 1
ATOM 613 C C . ASP A 1 81 ? 15.814 2.223 -22.145 1.00 94.69 81 ASP A C 1
ATOM 615 O O . ASP A 1 81 ? 14.900 2.658 -21.441 1.00 94.69 81 ASP A O 1
ATOM 619 N N . VAL A 1 82 ? 15.770 0.990 -22.660 1.00 96.19 82 VAL A N 1
ATOM 620 C CA . VAL A 1 82 ? 14.671 0.049 -22.393 1.00 96.19 82 VAL A CA 1
ATOM 621 C C . VAL A 1 82 ? 14.700 -0.418 -20.942 1.00 96.19 82 VAL A C 1
ATOM 623 O O . VAL A 1 82 ? 13.668 -0.380 -20.272 1.00 96.19 82 VAL A O 1
ATOM 626 N N . ALA A 1 83 ? 15.871 -0.803 -20.438 1.00 97.12 83 ALA A N 1
ATOM 627 C CA . ALA A 1 83 ? 16.052 -1.222 -19.055 1.00 97.12 83 ALA A CA 1
ATOM 628 C C . ALA A 1 83 ? 15.676 -0.097 -18.082 1.00 97.12 83 ALA A C 1
ATOM 630 O O . ALA A 1 83 ? 14.965 -0.337 -17.114 1.00 97.12 83 ALA A O 1
ATOM 631 N N . HIS A 1 84 ? 16.069 1.146 -18.368 1.00 97.50 84 HIS A N 1
ATOM 632 C CA . HIS A 1 84 ? 15.727 2.295 -17.537 1.00 97.50 84 HIS A CA 1
ATOM 633 C C . HIS A 1 84 ? 14.214 2.533 -17.487 1.00 97.50 84 HIS A C 1
ATOM 635 O O . HIS A 1 84 ? 13.648 2.686 -16.405 1.00 97.50 84 HIS A O 1
ATOM 641 N N . LYS A 1 85 ? 13.534 2.487 -18.641 1.00 96.62 85 LYS A N 1
ATOM 642 C CA . LYS A 1 85 ? 12.068 2.606 -18.705 1.00 96.62 85 LYS A CA 1
ATOM 643 C C . LYS A 1 85 ? 11.364 1.468 -17.973 1.00 96.62 85 LYS A C 1
ATOM 645 O O . LYS A 1 85 ? 10.380 1.717 -17.282 1.00 96.62 85 LYS A O 1
ATOM 650 N N . PHE A 1 86 ? 11.877 0.245 -18.095 1.00 98.25 86 PHE A N 1
ATOM 651 C CA . PHE A 1 86 ? 11.360 -0.906 -17.364 1.00 98.25 86 PHE A CA 1
ATOM 652 C C . PHE A 1 86 ? 11.498 -0.711 -15.852 1.00 98.25 86 PHE A C 1
ATOM 654 O O . PHE A 1 86 ? 10.513 -0.861 -15.137 1.00 98.25 86 PHE A O 1
ATOM 661 N N . THR A 1 87 ? 12.673 -0.294 -15.373 1.00 97.75 87 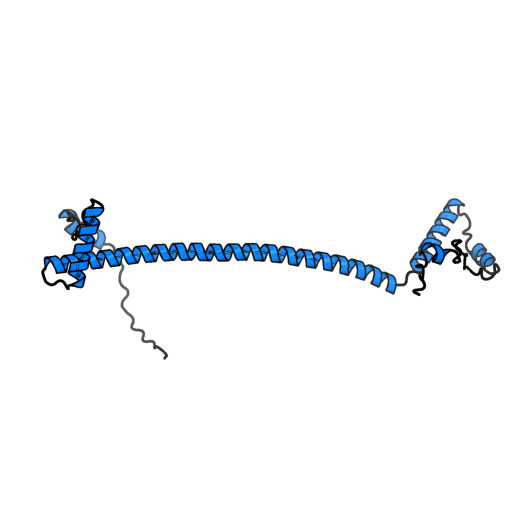THR A N 1
ATOM 662 C CA . THR A 1 87 ? 12.916 -0.043 -13.947 1.00 97.75 87 THR A CA 1
ATOM 663 C C . THR A 1 87 ? 12.029 1.076 -13.404 1.00 97.75 87 THR A C 1
ATOM 665 O O . THR A 1 87 ? 11.456 0.937 -12.326 1.00 97.75 87 THR A O 1
ATOM 668 N N . ILE A 1 88 ? 11.856 2.175 -14.147 1.00 98.06 88 ILE A N 1
ATOM 669 C CA . ILE A 1 88 ? 10.924 3.241 -13.749 1.00 98.06 88 ILE A CA 1
ATOM 670 C C . ILE A 1 88 ? 9.502 2.684 -13.651 1.00 98.06 88 ILE A C 1
ATOM 672 O O . ILE A 1 88 ? 8.835 2.879 -12.636 1.00 98.06 88 ILE A O 1
ATOM 676 N N . GLY A 1 89 ? 9.056 1.945 -14.670 1.00 98.25 89 GLY A N 1
ATOM 677 C CA . GLY A 1 89 ? 7.745 1.302 -14.668 1.00 98.25 89 GLY A CA 1
ATOM 678 C C . GLY A 1 89 ? 7.561 0.356 -13.480 1.00 98.25 89 GLY A C 1
ATOM 679 O O . GLY A 1 89 ? 6.527 0.406 -12.816 1.00 98.25 89 GLY A O 1
ATOM 680 N N . SER A 1 90 ? 8.578 -0.446 -13.153 1.00 98.19 90 SER A N 1
ATOM 681 C CA . SER A 1 90 ? 8.523 -1.371 -12.021 1.00 98.19 90 SER A CA 1
ATOM 682 C C . SER A 1 90 ? 8.484 -0.645 -10.683 1.00 98.19 90 SER A C 1
ATOM 684 O O . SER A 1 90 ? 7.717 -1.041 -9.814 1.00 98.19 90 SER A O 1
ATOM 686 N N . VAL A 1 91 ? 9.264 0.427 -10.508 1.00 98.50 91 VAL A N 1
ATOM 687 C CA . VAL A 1 91 ? 9.269 1.202 -9.259 1.00 98.50 91 VAL A CA 1
ATOM 688 C C . VAL A 1 91 ? 7.918 1.880 -9.048 1.00 98.50 91 VAL A C 1
ATOM 690 O O . VAL A 1 91 ? 7.390 1.819 -7.940 1.00 98.50 91 VAL A O 1
ATOM 693 N N . ILE A 1 92 ? 7.328 2.462 -10.099 1.00 98.25 92 ILE A N 1
ATOM 694 C CA . ILE A 1 92 ? 5.997 3.088 -10.040 1.00 98.25 92 ILE A CA 1
ATOM 695 C C . ILE A 1 92 ? 4.924 2.047 -9.706 1.00 98.25 92 ILE A C 1
ATOM 697 O O . ILE A 1 92 ? 4.109 2.257 -8.809 1.00 98.25 92 ILE A O 1
ATOM 701 N N . LEU A 1 93 ? 4.938 0.901 -10.391 1.00 98.31 93 LEU A N 1
ATOM 702 C CA . LEU A 1 93 ? 3.996 -0.183 -10.116 1.00 98.31 93 LEU A CA 1
ATOM 703 C C . LEU A 1 93 ? 4.147 -0.696 -8.677 1.00 98.31 93 LEU A C 1
ATOM 705 O O . LEU A 1 93 ? 3.155 -0.867 -7.973 1.00 98.31 93 LEU A O 1
ATOM 709 N N . PHE A 1 94 ? 5.384 -0.898 -8.224 1.00 98.31 94 PHE A N 1
ATOM 710 C CA . PHE A 1 94 ? 5.676 -1.363 -6.874 1.00 98.31 94 PHE A CA 1
ATOM 711 C C . PHE A 1 94 ? 5.206 -0.367 -5.811 1.00 98.31 94 PHE A C 1
ATOM 713 O O . PHE A 1 94 ? 4.596 -0.773 -4.827 1.00 98.31 94 PHE A O 1
ATOM 720 N N . THR A 1 95 ? 5.421 0.936 -6.019 1.00 98.38 95 THR A N 1
ATOM 721 C CA . THR A 1 95 ? 4.924 1.966 -5.090 1.00 98.38 95 THR A CA 1
ATOM 722 C C . THR A 1 95 ? 3.403 2.035 -5.067 1.00 98.38 95 THR A C 1
ATOM 724 O O . THR A 1 95 ? 2.833 2.186 -3.989 1.00 98.38 95 THR A O 1
ATOM 727 N N . ALA A 1 96 ? 2.729 1.856 -6.205 1.00 98.38 96 ALA A N 1
ATOM 728 C CA . ALA A 1 96 ? 1.271 1.772 -6.238 1.00 98.38 96 ALA A CA 1
ATOM 729 C C . ALA A 1 96 ? 0.751 0.568 -5.431 1.00 98.38 96 ALA A C 1
ATOM 731 O O . ALA A 1 96 ? -0.128 0.728 -4.584 1.00 98.38 96 ALA A O 1
ATOM 732 N N . VAL A 1 97 ? 1.336 -0.621 -5.630 1.00 98.38 97 VAL A N 1
ATOM 733 C CA . VAL A 1 97 ? 0.980 -1.833 -4.869 1.00 98.38 97 VAL A CA 1
ATOM 734 C C . VAL A 1 97 ? 1.257 -1.646 -3.377 1.00 98.38 97 VAL A C 1
ATOM 736 O O . VAL A 1 97 ? 0.384 -1.918 -2.555 1.00 98.38 97 VAL A O 1
ATOM 739 N N . ALA A 1 98 ? 2.431 -1.126 -3.015 1.00 98.12 98 ALA A N 1
ATOM 740 C CA . ALA A 1 98 ? 2.783 -0.843 -1.627 1.00 98.12 98 ALA A CA 1
ATOM 741 C C . ALA A 1 98 ? 1.812 0.160 -0.980 1.00 98.12 98 ALA A C 1
ATOM 743 O O . ALA A 1 98 ? 1.431 -0.012 0.179 1.00 98.12 98 ALA A O 1
ATOM 744 N N . GLY A 1 99 ? 1.355 1.170 -1.727 1.00 98.44 99 GLY A N 1
ATOM 745 C CA . GLY A 1 99 ? 0.346 2.122 -1.265 1.00 98.44 99 GLY A CA 1
ATOM 746 C C . GLY A 1 99 ? -0.995 1.453 -0.957 1.00 98.44 99 GLY A C 1
ATOM 747 O O . GLY A 1 99 ? -1.551 1.672 0.118 1.00 98.44 99 GLY A O 1
ATOM 748 N N . VAL A 1 100 ? -1.480 0.578 -1.844 1.00 98.56 100 VAL A N 1
ATOM 749 C CA . VAL A 1 100 ? -2.722 -0.188 -1.618 1.00 98.56 100 VAL A CA 1
ATOM 750 C C . VAL A 1 100 ? -2.600 -1.088 -0.389 1.00 98.56 100 VAL A C 1
ATOM 752 O O . VAL A 1 100 ? -3.487 -1.080 0.463 1.00 98.56 100 VAL A O 1
ATOM 755 N N . VAL A 1 101 ? -1.486 -1.813 -0.254 1.00 98.31 101 VAL A N 1
ATOM 756 C CA . VAL A 1 101 ? -1.222 -2.667 0.916 1.00 98.31 101 VAL A CA 1
ATOM 757 C C . VAL A 1 101 ? -1.173 -1.840 2.204 1.00 98.31 101 VAL A C 1
ATOM 759 O O . VAL A 1 101 ? -1.696 -2.276 3.225 1.00 98.31 101 VAL A O 1
ATOM 762 N N . SER A 1 102 ? -0.607 -0.632 2.160 1.00 98.25 102 SER A N 1
ATOM 763 C CA . SER A 1 102 ? -0.536 0.261 3.326 1.00 98.25 102 SER A CA 1
ATOM 764 C C . SER A 1 102 ? -1.912 0.775 3.756 1.00 98.25 102 SER A C 1
ATOM 766 O O . SER A 1 102 ? -2.211 0.830 4.944 1.00 98.25 102 SER A O 1
ATOM 768 N N . ILE A 1 103 ? -2.780 1.134 2.806 1.00 98.06 103 ILE A N 1
ATOM 769 C CA . ILE A 1 103 ? -4.165 1.524 3.121 1.00 98.06 103 ILE A CA 1
ATOM 770 C C . ILE A 1 103 ? -4.922 0.327 3.703 1.00 98.06 103 ILE A C 1
ATOM 772 O O . ILE A 1 103 ? -5.648 0.469 4.689 1.00 98.06 103 ILE A O 1
ATOM 776 N N . TYR A 1 104 ? -4.723 -0.857 3.120 1.00 98.00 104 TYR A N 1
ATOM 777 C CA . TYR A 1 104 ? -5.353 -2.084 3.590 1.00 98.00 104 TYR A CA 1
ATOM 778 C C . TYR A 1 104 ? -4.913 -2.454 5.011 1.00 98.00 104 TYR A C 1
ATOM 780 O O . TYR A 1 104 ? -5.759 -2.811 5.822 1.00 98.00 104 TYR A O 1
ATOM 788 N N . SER A 1 105 ? -3.629 -2.313 5.354 1.00 97.56 105 SER A N 1
ATOM 789 C CA . SER A 1 105 ? -3.141 -2.631 6.702 1.00 97.56 105 SER A CA 1
ATOM 790 C C . SER A 1 105 ? -3.728 -1.708 7.772 1.00 97.56 105 SER A C 1
ATOM 792 O O . SER A 1 105 ? -4.110 -2.170 8.847 1.00 97.56 105 SER A O 1
ATOM 794 N N . VAL A 1 106 ? -3.870 -0.413 7.472 1.00 97.00 106 VAL A N 1
ATOM 795 C CA . VAL A 1 106 ? -4.538 0.536 8.376 1.00 97.00 106 VAL A CA 1
ATOM 796 C C . VAL A 1 106 ? -6.012 0.167 8.545 1.00 97.00 106 VAL A C 1
ATOM 798 O O . VAL A 1 106 ? -6.518 0.156 9.666 1.00 97.00 106 VAL A O 1
ATOM 801 N N . TRP A 1 107 ? -6.700 -0.167 7.451 1.00 97.19 107 TRP A N 1
ATOM 802 C CA . TRP A 1 107 ? -8.098 -0.591 7.499 1.00 97.19 107 TRP A CA 1
ATOM 803 C C . TRP A 1 107 ? -8.294 -1.865 8.332 1.00 97.19 107 TRP A C 1
ATOM 805 O O . TRP A 1 107 ? -9.158 -1.900 9.208 1.00 97.19 107 TRP A O 1
ATOM 815 N N . ASP A 1 108 ? -7.465 -2.881 8.099 1.00 96.50 108 ASP A N 1
ATOM 816 C CA . ASP A 1 108 ? -7.501 -4.160 8.810 1.00 96.50 108 ASP A CA 1
ATOM 817 C C . ASP A 1 108 ? -7.298 -3.969 10.323 1.00 96.50 108 ASP A C 1
ATOM 819 O O . ASP A 1 108 ? -8.094 -4.446 11.136 1.00 96.50 108 ASP A O 1
ATOM 823 N N . MET A 1 109 ? -6.318 -3.145 10.715 1.00 93.81 109 MET A N 1
ATOM 824 C CA . MET A 1 109 ? -6.075 -2.800 12.118 1.00 93.81 109 MET A CA 1
ATOM 825 C C . MET A 1 109 ? -7.277 -2.099 12.769 1.00 93.81 109 MET A C 1
ATOM 827 O O . MET A 1 109 ? -7.620 -2.388 13.920 1.00 93.81 109 MET A O 1
ATOM 831 N N . LEU A 1 110 ? -7.927 -1.168 12.063 1.00 93.88 110 LEU A N 1
ATOM 832 C CA . LEU A 1 110 ? -9.107 -0.469 12.577 1.00 93.88 110 LEU A CA 1
ATOM 833 C C . LEU A 1 110 ? -10.289 -1.422 12.759 1.00 93.88 110 LEU A C 1
ATOM 835 O O . LEU A 1 110 ? -10.968 -1.362 13.788 1.00 93.88 110 LEU A O 1
ATOM 839 N N . GLN A 1 111 ? -10.521 -2.308 11.792 1.00 94.25 111 GLN A N 1
ATOM 840 C CA . GLN A 1 111 ? -11.608 -3.277 11.844 1.00 94.25 111 GLN A CA 1
ATOM 841 C C . GLN A 1 111 ? -11.413 -4.265 13.002 1.00 94.25 111 GLN A C 1
ATOM 843 O O . GLN A 1 111 ? -12.347 -4.486 13.776 1.00 94.25 111 GLN A O 1
ATOM 848 N N . TYR A 1 112 ? -10.190 -4.772 13.176 1.00 92.19 112 TYR A N 1
ATOM 849 C CA . TYR A 1 112 ? -9.825 -5.651 14.286 1.00 92.19 112 TYR A CA 1
ATOM 850 C C . TYR A 1 112 ? -9.957 -4.962 15.653 1.00 92.19 112 TYR A C 1
ATOM 852 O O . TYR A 1 112 ? -10.518 -5.513 16.600 1.00 92.19 112 TYR A O 1
ATOM 860 N N . ASN A 1 113 ? -9.498 -3.714 15.776 1.00 91.50 113 ASN A N 1
ATOM 861 C CA . ASN A 1 113 ? -9.655 -2.966 17.024 1.00 91.50 113 ASN A CA 1
ATOM 862 C C . ASN A 1 113 ? -11.122 -2.675 17.339 1.00 91.50 113 ASN A C 1
ATOM 864 O O . ASN A 1 113 ? -11.504 -2.636 18.508 1.00 91.50 113 ASN A O 1
ATOM 868 N N . ARG A 1 114 ? -11.953 -2.468 16.315 1.00 91.81 114 ARG A N 1
ATOM 869 C CA . ARG A 1 114 ? -13.384 -2.238 16.495 1.00 91.81 114 ARG A CA 1
ATOM 870 C C . ARG A 1 114 ? -14.100 -3.491 16.995 1.00 91.81 114 ARG A C 1
ATOM 872 O O . ARG A 1 114 ? -14.912 -3.359 17.907 1.00 91.81 114 ARG A O 1
ATOM 879 N N . SER A 1 115 ? -13.787 -4.675 16.460 1.00 89.12 115 SER A N 1
ATOM 880 C CA . SER A 1 115 ? -14.369 -5.930 16.957 1.00 89.12 115 SER A CA 1
ATOM 881 C C . SER A 1 115 ? -13.926 -6.218 18.390 1.00 89.12 115 SER A C 1
ATOM 883 O O . SER A 1 115 ? -14.767 -6.444 19.254 1.00 89.12 115 SER A O 1
ATOM 885 N N . ARG A 1 116 ? -12.630 -6.074 18.690 1.00 91.31 116 ARG A N 1
ATOM 886 C CA . ARG A 1 116 ? -12.111 -6.338 20.039 1.00 91.31 116 ARG A CA 1
ATOM 887 C C . ARG A 1 116 ? -12.626 -5.350 21.087 1.00 91.31 116 ARG A C 1
ATOM 889 O O . ARG A 1 116 ? -12.865 -5.722 22.231 1.00 91.31 116 ARG A O 1
ATOM 896 N N . ARG A 1 117 ? -12.829 -4.083 20.707 1.00 88.81 117 ARG A N 1
ATOM 897 C CA . ARG A 1 117 ? -13.487 -3.094 21.577 1.00 88.81 117 ARG A CA 1
ATOM 898 C C . ARG A 1 117 ? -14.948 -3.444 21.837 1.00 88.81 117 ARG A C 1
ATOM 900 O O . ARG A 1 117 ? -15.408 -3.191 22.941 1.00 88.81 117 ARG A O 1
ATOM 907 N N . ALA A 1 118 ? -15.666 -3.996 20.860 1.00 92.31 118 ALA A N 1
ATOM 908 C CA . ALA A 1 118 ? -17.057 -4.395 21.058 1.00 92.31 118 ALA A CA 1
ATOM 909 C C . ALA A 1 118 ? -17.170 -5.501 22.118 1.00 92.31 118 ALA A C 1
ATOM 911 O O . ALA A 1 118 ? -17.945 -5.348 23.057 1.00 92.31 118 ALA A O 1
ATOM 912 N N . GLU A 1 119 ? -16.324 -6.529 22.023 1.00 90.69 119 GLU A N 1
ATOM 913 C CA . GLU A 1 119 ? -16.250 -7.618 23.009 1.00 90.69 119 GLU A CA 1
ATOM 914 C C . GLU A 1 119 ? -15.893 -7.099 24.409 1.00 90.69 119 GLU A C 1
ATOM 916 O O . GLU A 1 119 ? -16.517 -7.468 25.400 1.00 90.69 119 GLU A O 1
ATOM 921 N N . TRP A 1 120 ? -14.920 -6.189 24.502 1.00 90.56 120 TRP A N 1
ATOM 922 C CA . TRP A 1 120 ? -14.519 -5.615 25.787 1.00 90.56 120 TRP A CA 1
ATOM 923 C C . TRP A 1 120 ? -15.606 -4.732 26.414 1.00 90.56 120 TRP A C 1
ATOM 925 O O . TRP A 1 120 ? -15.817 -4.786 27.621 1.00 90.56 120 TRP A O 1
ATOM 935 N N . ILE A 1 121 ? -16.324 -3.946 25.605 1.00 95.00 121 ILE A N 1
ATOM 936 C CA . ILE A 1 121 ? -17.451 -3.128 26.076 1.00 95.00 121 ILE A CA 1
ATOM 937 C C . ILE A 1 121 ? -18.593 -4.019 26.568 1.00 95.00 121 ILE A C 1
ATOM 939 O O . ILE A 1 121 ? -19.242 -3.688 27.556 1.00 95.00 121 ILE A O 1
ATOM 943 N N . GLU A 1 122 ? -18.866 -5.129 25.884 1.00 93.50 122 GLU A N 1
ATOM 944 C CA . GLU A 1 122 ? -19.869 -6.095 26.330 1.00 93.50 122 GLU A CA 1
ATOM 945 C C . GLU A 1 122 ? -19.472 -6.717 27.673 1.00 93.50 122 GLU A C 1
ATOM 947 O O . GLU A 1 122 ? -20.269 -6.684 28.607 1.00 93.50 122 GLU A O 1
ATOM 952 N N . ALA A 1 123 ? -18.219 -7.157 27.810 1.00 93.31 123 ALA A N 1
ATOM 953 C CA . ALA A 1 123 ? -17.697 -7.696 29.063 1.00 93.31 123 ALA A CA 1
ATOM 954 C C . ALA A 1 123 ? -17.724 -6.673 30.216 1.00 93.31 123 ALA A C 1
ATOM 956 O O . ALA A 1 123 ? -18.068 -7.017 31.345 1.00 93.31 123 ALA A O 1
ATOM 957 N N . GLN A 1 124 ? -17.400 -5.401 29.960 1.00 91.75 124 GLN A N 1
ATOM 958 C CA . GLN A 1 124 ? -17.518 -4.359 30.985 1.00 91.75 124 GLN A CA 1
ATOM 959 C C . GLN A 1 124 ? -18.961 -4.153 31.426 1.00 91.75 124 GLN A C 1
ATOM 961 O O . GLN A 1 124 ? -19.225 -4.111 32.620 1.00 91.75 124 GLN A O 1
ATOM 966 N N . LYS A 1 125 ? -19.903 -4.093 30.481 1.00 91.75 125 LYS A N 1
ATOM 967 C CA . LYS A 1 125 ? -21.325 -3.951 30.813 1.00 91.75 125 LYS A CA 1
ATOM 968 C C . LYS A 1 125 ? -21.836 -5.112 31.658 1.00 91.75 125 LYS A C 1
ATOM 970 O O . LYS A 1 125 ? -22.661 -4.885 32.535 1.00 91.75 125 LYS A O 1
ATOM 975 N N . THR A 1 126 ? -21.372 -6.337 31.401 1.00 90.31 126 THR A N 1
ATOM 976 C CA . THR A 1 126 ? -21.743 -7.489 32.234 1.00 90.31 126 THR A CA 1
ATOM 977 C C . THR A 1 126 ? -21.152 -7.380 33.635 1.00 90.31 126 THR A C 1
ATOM 979 O O . THR A 1 126 ? -21.876 -7.588 34.598 1.00 90.31 126 THR A O 1
ATOM 982 N N . LEU A 1 127 ? -19.887 -6.965 33.765 1.00 91.56 127 LEU A N 1
ATOM 983 C CA . LEU A 1 127 ? -19.252 -6.781 35.074 1.00 91.56 127 LEU A CA 1
ATOM 984 C C . LEU A 1 127 ? -19.912 -5.655 35.882 1.00 91.56 127 LEU A C 1
ATOM 986 O O . LEU A 1 127 ? -20.234 -5.857 37.045 1.00 91.56 127 LEU A O 1
ATOM 990 N N . GLU A 1 128 ? -20.184 -4.505 35.259 1.00 90.00 128 GLU A N 1
ATOM 991 C CA . GLU A 1 128 ? -20.908 -3.393 35.891 1.00 90.00 128 GLU A CA 1
ATOM 992 C C . GLU A 1 128 ? -22.319 -3.818 36.332 1.00 90.00 128 GLU A C 1
ATOM 994 O O . GLU A 1 128 ? -22.786 -3.432 37.405 1.00 90.00 128 GLU A O 1
ATOM 999 N N . ALA A 1 129 ? -23.010 -4.633 35.525 1.00 90.19 129 ALA A N 1
ATOM 1000 C CA . ALA A 1 129 ? -24.318 -5.173 35.884 1.00 90.19 129 ALA A CA 1
ATOM 1001 C C . ALA A 1 129 ? -24.237 -6.148 37.072 1.00 90.19 129 ALA A C 1
ATOM 1003 O O . ALA A 1 129 ? -25.082 -6.081 37.971 1.00 90.19 129 ALA A O 1
ATOM 1004 N N . ASP A 1 130 ? -23.219 -7.010 37.101 1.00 91.25 130 ASP A N 1
ATOM 1005 C CA . ASP A 1 130 ? -22.977 -7.955 38.191 1.00 91.25 130 ASP A CA 1
ATOM 1006 C C . ASP A 1 130 ? -22.634 -7.216 39.493 1.00 91.25 130 ASP A C 1
ATOM 1008 O O . ASP A 1 130 ? -23.240 -7.494 40.531 1.00 91.25 130 ASP A O 1
ATOM 1012 N N . GLU A 1 131 ? -21.754 -6.212 39.439 1.00 91.06 131 GLU A N 1
ATOM 1013 C CA . GLU A 1 131 ? -21.403 -5.350 40.576 1.00 91.06 131 GLU A CA 1
ATOM 1014 C C . GLU A 1 131 ? -22.622 -4.601 41.120 1.00 91.06 131 GLU A C 1
ATOM 1016 O O . GLU A 1 131 ? -22.870 -4.604 42.328 1.00 91.06 131 GLU A O 1
ATOM 1021 N N . LEU A 1 132 ? -23.443 -4.026 40.238 1.00 91.44 132 LEU A N 1
ATOM 1022 C CA . LEU A 1 132 ? -24.680 -3.352 40.622 1.00 91.44 132 LEU A CA 1
ATOM 1023 C C . LEU A 1 132 ? -25.681 -4.327 41.254 1.00 91.44 132 LEU A C 1
ATOM 1025 O O . LEU A 1 132 ? -26.361 -3.974 42.220 1.00 91.44 132 LEU A O 1
ATOM 1029 N N . SER A 1 133 ? -25.783 -5.560 40.751 1.00 88.69 133 SER A N 1
ATOM 1030 C CA . SER A 1 133 ? -26.645 -6.582 41.353 1.00 88.69 133 SER A CA 1
ATOM 1031 C C . SER A 1 133 ? -26.162 -6.981 42.754 1.00 88.69 133 SER A C 1
ATOM 1033 O O . SER A 1 133 ? -26.968 -7.032 43.688 1.00 88.69 133 SER A O 1
ATOM 1035 N N . ALA A 1 134 ? -24.850 -7.163 42.934 1.00 91.31 134 ALA A N 1
ATOM 1036 C CA . ALA A 1 134 ? -24.232 -7.508 44.208 1.00 91.31 134 ALA A CA 1
ATOM 1037 C C . ALA A 1 134 ? -24.381 -6.378 45.237 1.00 91.31 134 ALA A C 1
ATOM 1039 O O . ALA A 1 134 ? -24.797 -6.628 46.371 1.00 91.31 134 ALA A O 1
ATOM 1040 N N . ALA A 1 135 ? -24.133 -5.130 44.826 1.00 91.25 135 ALA A N 1
ATOM 1041 C CA . ALA A 1 135 ? -24.325 -3.945 45.656 1.00 91.25 135 ALA A CA 1
ATOM 1042 C C . ALA A 1 135 ? -25.784 -3.809 46.110 1.00 91.25 135 ALA A C 1
ATOM 1044 O O . ALA A 1 135 ? -26.049 -3.552 47.281 1.00 91.25 135 ALA A O 1
ATOM 1045 N N . ARG A 1 136 ? -26.751 -4.066 45.220 1.00 90.50 136 ARG A N 1
ATOM 1046 C CA . ARG A 1 136 ? -28.180 -4.051 45.571 1.00 90.50 136 ARG A CA 1
ATOM 1047 C C . ARG A 1 136 ? -28.561 -5.159 46.549 1.00 90.50 136 ARG A C 1
ATOM 1049 O O . ARG A 1 136 ? -29.367 -4.910 47.442 1.00 90.50 136 ARG A O 1
ATOM 1056 N N . ILE A 1 137 ? -27.993 -6.359 46.416 1.00 91.81 137 ILE A N 1
ATOM 1057 C CA . ILE A 1 137 ? -28.211 -7.448 4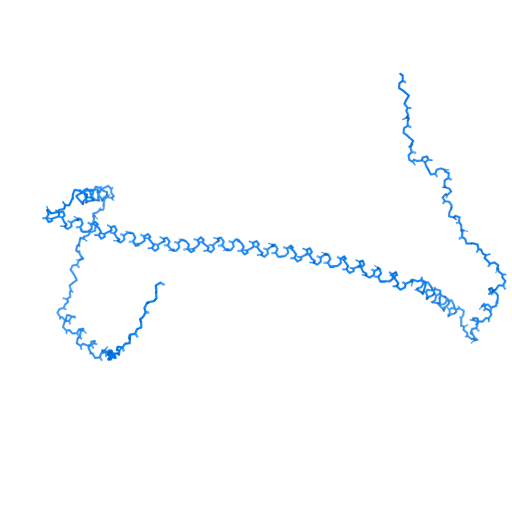7.381 1.00 91.81 137 ILE A CA 1
ATOM 1058 C C . ILE A 1 137 ? -27.667 -7.048 48.758 1.00 91.81 137 ILE A C 1
ATOM 1060 O O . ILE A 1 137 ? -28.375 -7.190 49.755 1.00 91.81 137 ILE A O 1
ATOM 1064 N N . ALA A 1 138 ? -26.449 -6.505 48.818 1.00 90.94 138 ALA A N 1
ATOM 1065 C CA . ALA A 1 138 ? -25.850 -6.032 50.064 1.00 90.94 138 ALA A CA 1
ATOM 1066 C C . ALA A 1 138 ? -26.643 -4.867 50.683 1.00 90.94 138 ALA A C 1
ATOM 1068 O O . ALA A 1 138 ? -26.856 -4.846 51.895 1.00 90.94 138 ALA A O 1
ATOM 1069 N N . TYR A 1 139 ? -27.142 -3.947 49.848 1.00 91.00 139 TYR A N 1
ATOM 1070 C CA . TYR A 1 139 ? -27.956 -2.803 50.264 1.00 91.00 139 TYR A CA 1
ATOM 1071 C C . TYR A 1 139 ? -29.253 -3.260 50.931 1.00 91.00 139 TYR A C 1
ATOM 1073 O O . TYR A 1 139 ? -29.578 -2.819 52.028 1.00 91.00 139 TYR A O 1
ATOM 1081 N N . ILE A 1 140 ? -29.959 -4.210 50.308 1.00 89.62 140 ILE A N 1
ATOM 1082 C CA . ILE A 1 140 ? -31.190 -4.791 50.863 1.00 89.62 140 ILE A CA 1
ATOM 1083 C C . ILE A 1 140 ? -30.900 -5.569 52.153 1.00 89.62 140 ILE A C 1
ATOM 1085 O O . ILE A 1 140 ? -31.711 -5.552 53.077 1.00 89.62 140 ILE A O 1
ATOM 1089 N N . LYS A 1 141 ? -29.750 -6.247 52.226 1.00 92.19 141 LYS A N 1
ATOM 1090 C CA . LYS A 1 141 ? -29.321 -6.991 53.416 1.00 92.19 141 LYS A CA 1
ATOM 1091 C C . LYS A 1 141 ? -28.936 -6.074 54.588 1.00 92.19 141 LYS A C 1
ATOM 1093 O O . LYS A 1 141 ? -28.982 -6.522 55.727 1.00 92.19 141 LYS A O 1
ATOM 1098 N N . GLY A 1 142 ? -28.589 -4.814 54.315 1.00 91.06 142 GLY A N 1
ATOM 1099 C CA . GLY A 1 142 ? -28.143 -3.836 55.313 1.00 91.06 142 GLY A CA 1
ATOM 1100 C C . GLY A 1 142 ? -26.644 -3.886 55.636 1.00 91.06 142 GLY A C 1
ATOM 1101 O O . GLY A 1 142 ? -26.202 -3.157 56.516 1.00 91.06 142 GLY A O 1
ATOM 1102 N N . ASP A 1 143 ? -25.867 -4.699 54.911 1.00 93.38 143 ASP A N 1
ATOM 1103 C CA . ASP A 1 143 ? -24.415 -4.879 55.100 1.00 93.38 143 ASP A CA 1
ATOM 1104 C C . ASP A 1 143 ? -23.588 -4.182 53.991 1.00 93.38 143 ASP A C 1
ATOM 1106 O O . ASP A 1 143 ? -22.416 -4.504 53.787 1.00 93.38 143 ASP A O 1
ATOM 1110 N N . ALA A 1 144 ? -24.196 -3.284 53.208 1.00 90.56 144 ALA A N 1
ATOM 1111 C CA . ALA A 1 144 ? -23.519 -2.614 52.095 1.00 90.56 144 ALA A CA 1
ATOM 1112 C C . ALA A 1 144 ? -22.434 -1.640 52.565 1.00 90.56 144 ALA A C 1
ATOM 1114 O O . ALA A 1 144 ? -22.609 -0.905 53.538 1.00 90.56 144 ALA A O 1
ATOM 1115 N N . THR A 1 145 ? -21.334 -1.585 51.815 1.00 93.25 145 THR A N 1
ATOM 1116 C CA . THR A 1 145 ? -20.324 -0.535 51.987 1.00 93.25 145 THR A CA 1
ATOM 1117 C C . THR A 1 145 ? -20.858 0.815 51.499 1.00 93.25 145 THR A C 1
ATOM 1119 O O . THR A 1 145 ? -21.776 0.875 50.681 1.00 93.25 145 THR A O 1
ATOM 1122 N N . GLU A 1 146 ? -20.271 1.918 51.969 1.00 92.50 146 GLU A N 1
ATOM 1123 C CA . GLU A 1 146 ? -20.681 3.276 51.573 1.00 92.50 146 GLU A CA 1
ATOM 1124 C C . GLU A 1 146 ? -20.595 3.485 50.050 1.00 92.50 146 GLU A C 1
ATOM 1126 O O . GLU A 1 146 ? -21.503 4.045 49.439 1.00 92.50 146 GLU A O 1
ATOM 1131 N N . GLU A 1 147 ? -19.568 2.921 49.409 1.00 90.50 147 GLU A N 1
ATOM 1132 C CA . GLU A 1 147 ? -19.421 2.931 47.949 1.00 90.50 147 GLU A CA 1
ATOM 1133 C C . GLU A 1 147 ? -20.541 2.151 47.237 1.00 90.50 147 GLU A C 1
ATOM 1135 O O . GLU A 1 147 ? -21.068 2.607 46.223 1.00 90.50 147 GLU A O 1
ATOM 1140 N N . GLN A 1 148 ? -20.959 1.002 47.780 1.00 90.81 148 GLN A N 1
ATOM 1141 C CA . GLN A 1 148 ? -22.063 0.209 47.229 1.00 90.81 148 GLN A CA 1
ATOM 1142 C C . GLN A 1 148 ? -23.411 0.915 47.392 1.00 90.81 148 GLN A C 1
ATOM 1144 O O . GLN A 1 148 ? -24.245 0.842 46.493 1.00 90.81 148 GLN A O 1
ATOM 1149 N N . ILE A 1 149 ? -23.627 1.618 48.508 1.00 93.62 149 ILE A N 1
ATOM 1150 C CA . ILE A 1 149 ? -24.830 2.431 48.730 1.00 93.62 149 ILE A CA 1
ATOM 1151 C C . ILE A 1 149 ? -24.923 3.526 47.662 1.00 93.62 149 ILE A C 1
ATOM 1153 O O . ILE A 1 149 ? -25.937 3.623 46.969 1.00 93.62 149 ILE A O 1
ATOM 1157 N N . LEU A 1 150 ? -23.841 4.286 47.468 1.00 94.06 150 LEU A N 1
ATOM 1158 C CA . LEU A 1 150 ? -23.778 5.352 46.466 1.00 94.06 150 LEU A CA 1
ATOM 1159 C C . LEU A 1 150 ? -24.001 4.824 45.042 1.00 94.06 150 LEU A C 1
ATOM 1161 O O . LEU A 1 150 ? -24.756 5.430 44.281 1.00 94.06 150 LEU A O 1
ATOM 1165 N N . LEU A 1 151 ? -23.409 3.673 44.698 1.00 91.81 151 LEU A N 1
ATOM 1166 C CA . LEU A 1 151 ? -23.589 3.026 43.394 1.00 91.81 151 LEU A CA 1
ATOM 1167 C C . LEU A 1 151 ? -25.067 2.699 43.117 1.00 91.81 151 LEU A C 1
ATOM 1169 O O . LEU A 1 151 ? -25.572 2.928 42.017 1.00 91.81 151 LEU A O 1
ATOM 1173 N N . VAL A 1 152 ? -25.784 2.181 44.119 1.00 92.25 152 VAL A N 1
ATOM 1174 C CA . VAL A 1 152 ? -27.207 1.826 43.997 1.00 92.25 152 VAL A CA 1
ATOM 1175 C C . VAL A 1 152 ? -28.093 3.064 43.901 1.00 92.25 152 VAL A C 1
ATOM 1177 O O . VAL A 1 152 ? -29.020 3.100 43.089 1.00 92.25 152 VAL A O 1
ATOM 1180 N N . GLU A 1 153 ? -27.821 4.084 44.709 1.00 92.25 153 GLU A N 1
ATOM 1181 C CA . GLU A 1 153 ? -28.566 5.344 44.694 1.00 92.25 153 GLU A CA 1
ATOM 1182 C C . GLU A 1 153 ? -28.387 6.101 43.377 1.00 92.25 153 GLU A C 1
ATOM 1184 O O . GLU A 1 153 ? -29.364 6.583 42.799 1.00 92.25 153 GLU A O 1
ATOM 1189 N N . GLU A 1 154 ? -27.161 6.157 42.854 1.00 92.19 154 GLU A N 1
ATOM 1190 C CA . GLU A 1 154 ? -26.881 6.750 41.550 1.00 92.19 154 GLU A CA 1
ATOM 1191 C C . GLU A 1 154 ? -27.598 5.998 40.428 1.00 92.19 154 GLU A C 1
ATOM 1193 O O . GLU A 1 154 ? -28.265 6.623 39.597 1.00 92.19 154 GLU A O 1
ATOM 1198 N N . ALA A 1 155 ? -27.538 4.667 40.446 1.00 90.81 155 ALA A N 1
ATOM 1199 C CA . ALA A 1 155 ? -28.240 3.841 39.477 1.00 90.81 155 ALA A CA 1
ATOM 1200 C C . ALA A 1 155 ? -29.763 4.047 39.523 1.00 90.81 155 ALA A C 1
ATOM 1202 O O . ALA A 1 155 ? -30.401 4.133 38.472 1.00 90.81 155 ALA A O 1
ATOM 1203 N N . ASN A 1 156 ? -30.353 4.169 40.717 1.00 90.00 156 ASN A N 1
ATOM 1204 C CA . ASN A 1 156 ? -31.775 4.478 40.889 1.00 90.00 156 ASN A CA 1
ATOM 1205 C C . ASN A 1 156 ? -32.121 5.868 40.341 1.00 90.00 156 ASN A C 1
ATOM 1207 O O . ASN A 1 156 ? -33.080 6.014 39.585 1.00 90.00 156 ASN A O 1
ATOM 1211 N N . ARG A 1 157 ? -31.308 6.880 40.653 1.00 91.25 157 ARG A N 1
ATOM 1212 C CA . ARG A 1 157 ? -31.496 8.250 40.162 1.00 91.25 157 ARG A CA 1
ATOM 1213 C C . ARG A 1 157 ? -31.427 8.321 38.635 1.00 91.25 157 ARG A C 1
ATOM 1215 O O . ARG A 1 157 ? -32.198 9.043 38.005 1.00 91.25 157 ARG A O 1
ATOM 1222 N N . ASP A 1 158 ? -30.507 7.588 38.019 1.00 89.94 158 ASP A N 1
ATOM 1223 C CA . ASP A 1 158 ? -30.363 7.564 36.563 1.00 89.94 158 ASP A CA 1
ATOM 1224 C C . ASP A 1 158 ? -31.465 6.753 35.870 1.00 89.94 158 ASP A C 1
ATOM 1226 O O . ASP A 1 158 ? -31.925 7.135 34.790 1.00 89.94 158 ASP A O 1
ATOM 1230 N N . ALA A 1 159 ? -31.941 5.686 36.508 1.00 88.00 159 ALA A N 1
ATOM 1231 C CA . ALA A 1 159 ? -33.134 4.947 36.112 1.00 88.00 159 ALA A CA 1
ATOM 1232 C C . ALA A 1 159 ? -34.384 5.854 36.115 1.00 88.00 159 ALA A C 1
ATOM 1234 O O . ALA A 1 159 ? -35.103 5.936 35.114 1.00 88.00 159 ALA A O 1
ATOM 1235 N N . GLU A 1 160 ? -34.586 6.631 37.182 1.00 86.62 160 GLU A N 1
ATOM 1236 C CA . GLU A 1 160 ? -35.680 7.602 37.300 1.00 86.62 160 GLU A CA 1
ATOM 1237 C C . GLU A 1 160 ? -35.625 8.687 36.218 1.00 86.62 160 GLU A C 1
ATOM 1239 O O . GLU A 1 160 ? -36.632 8.938 35.554 1.00 86.62 160 GLU A O 1
ATOM 1244 N N . LYS A 1 161 ? -34.447 9.277 35.961 1.00 90.50 161 LYS A N 1
ATOM 1245 C CA . LYS A 1 161 ? -34.263 10.270 34.882 1.00 90.50 161 LYS A CA 1
ATOM 1246 C C . LYS A 1 161 ? -34.598 9.710 33.501 1.00 90.50 161 LYS A C 1
ATOM 1248 O O . LYS A 1 161 ? -35.126 10.432 32.658 1.00 90.50 161 LYS A O 1
ATOM 1253 N N . ARG A 1 162 ? -34.259 8.442 33.248 1.00 87.25 162 ARG A N 1
ATOM 1254 C CA . ARG A 1 162 ? -34.551 7.757 31.978 1.00 87.25 162 ARG A CA 1
ATOM 1255 C C . ARG A 1 162 ? -35.997 7.258 31.901 1.00 87.25 162 ARG A C 1
ATOM 1257 O O . ARG A 1 162 ? -36.408 6.803 30.838 1.00 87.25 162 ARG A O 1
ATOM 1264 N N . GLY A 1 163 ? -36.762 7.337 32.993 1.00 84.50 163 GLY A N 1
ATOM 1265 C CA . GLY A 1 163 ? -38.125 6.814 33.082 1.00 84.50 163 GLY A CA 1
ATOM 1266 C C . GLY A 1 163 ? -38.201 5.284 33.032 1.00 84.50 163 GLY A C 1
ATOM 1267 O O . GLY A 1 163 ? -39.255 4.734 32.719 1.00 84.50 163 GLY A O 1
ATOM 1268 N N . VAL A 1 164 ? -37.097 4.585 33.314 1.00 85.00 164 VAL A N 1
ATOM 1269 C CA . VAL A 1 164 ? -36.985 3.122 33.224 1.00 85.00 164 VAL A CA 1
ATOM 1270 C C . VAL A 1 164 ? -36.546 2.584 34.577 1.00 85.00 164 VAL A C 1
ATOM 1272 O O . VAL A 1 164 ? -35.573 3.066 35.133 1.00 85.00 164 VAL A O 1
ATOM 1275 N N . LYS A 1 165 ? -37.231 1.570 35.112 1.00 81.62 165 LYS A N 1
ATOM 1276 C CA . LYS A 1 165 ? -36.824 0.925 36.372 1.00 81.62 165 LYS A CA 1
ATOM 1277 C C . LYS A 1 165 ? -35.598 0.037 36.161 1.00 81.62 165 LYS A C 1
ATOM 1279 O O . LYS A 1 165 ? -35.441 -0.558 35.097 1.00 81.62 165 LYS A O 1
ATOM 1284 N N . LEU A 1 166 ? -34.767 -0.093 37.197 1.00 81.88 166 LEU A N 1
ATOM 1285 C CA . LEU A 1 166 ? -33.632 -1.016 37.172 1.00 81.88 166 LEU A CA 1
ATOM 1286 C C . LEU A 1 166 ? -34.090 -2.457 36.885 1.00 81.88 166 LEU A C 1
ATOM 1288 O O . LEU A 1 166 ? -35.163 -2.857 37.356 1.00 81.88 166 LEU A O 1
ATOM 1292 N N . PRO A 1 167 ? -33.276 -3.250 36.162 1.00 81.06 167 PRO A N 1
ATOM 1293 C CA . PRO A 1 167 ? -33.588 -4.647 35.898 1.00 81.06 167 PRO A CA 1
ATOM 1294 C C . PRO A 1 167 ? -33.778 -5.426 37.215 1.00 81.06 167 PRO A C 1
ATOM 1296 O O . PRO A 1 167 ? -33.159 -5.091 38.237 1.00 81.06 167 PRO A O 1
ATOM 1299 N N . PRO A 1 168 ? -34.665 -6.434 37.233 1.00 82.38 168 PRO A N 1
ATOM 1300 C CA . PRO A 1 168 ? -34.912 -7.236 38.426 1.00 82.38 168 PRO A CA 1
ATOM 1301 C C . PRO A 1 168 ? -33.649 -8.013 38.829 1.00 82.38 168 PRO A C 1
ATOM 1303 O O . PRO A 1 168 ? -32.932 -8.522 37.975 1.00 82.38 168 PRO A O 1
ATOM 1306 N N . LEU A 1 169 ? -33.378 -8.091 40.138 1.00 78.19 169 LEU A N 1
ATOM 1307 C CA . LEU A 1 169 ? -32.202 -8.785 40.699 1.00 78.19 169 LEU A CA 1
ATOM 1308 C C . LEU A 1 169 ? -32.284 -10.305 40.588 1.00 78.19 169 LEU A C 1
ATOM 1310 O O . LEU A 1 169 ? -31.272 -10.993 40.611 1.00 78.19 169 LEU A O 1
ATOM 1314 N N . LEU A 1 170 ? -33.506 -10.818 40.520 1.00 75.31 170 LEU A N 1
ATOM 1315 C CA . LEU A 1 170 ? -33.786 -12.229 40.361 1.00 75.31 170 LEU A CA 1
ATOM 1316 C C . LEU A 1 170 ? -34.348 -12.413 38.961 1.00 75.31 170 LEU A C 1
ATOM 1318 O O . LEU A 1 170 ? -35.237 -11.661 38.543 1.00 75.31 170 LEU A O 1
ATOM 1322 N N . ALA A 1 171 ? -33.835 -13.417 38.252 1.00 75.00 171 ALA A N 1
ATOM 1323 C CA . ALA A 1 171 ? -34.473 -13.874 37.032 1.00 75.00 171 ALA A CA 1
ATOM 1324 C C . ALA A 1 171 ? -35.954 -14.167 37.336 1.00 75.00 171 ALA A C 1
ATOM 1326 O O . ALA A 1 171 ? -36.266 -14.649 38.435 1.00 75.00 171 ALA A O 1
ATOM 1327 N N . PRO A 1 172 ? -36.875 -13.859 36.404 1.00 73.62 172 PRO A N 1
ATOM 1328 C CA . PRO A 1 172 ? -38.259 -14.269 36.571 1.00 73.62 172 PRO A CA 1
ATOM 1329 C C . PRO A 1 172 ? -38.273 -15.777 36.849 1.00 73.62 172 PRO A C 1
ATOM 1331 O O . PRO A 1 172 ? -37.499 -16.504 36.220 1.00 73.62 172 PRO A O 1
ATOM 1334 N N . PRO A 1 173 ? -39.085 -16.247 37.810 1.00 70.25 173 PRO A N 1
ATOM 1335 C CA . PRO A 1 173 ? -39.096 -17.652 38.180 1.00 70.25 173 PRO A CA 1
ATOM 1336 C C . PRO A 1 173 ? -39.333 -18.501 36.926 1.00 70.25 173 PRO A C 1
ATOM 1338 O O . PRO A 1 173 ? -40.386 -18.400 36.294 1.00 70.25 173 PRO A O 1
ATOM 1341 N N . GLU A 1 174 ? -38.343 -19.315 36.546 1.00 69.69 174 GLU A N 1
ATOM 1342 C CA . GLU A 1 174 ? -38.535 -20.342 35.528 1.00 69.69 174 GLU A CA 1
ATOM 1343 C C . GLU A 1 174 ? -39.536 -21.339 36.098 1.00 69.69 174 GLU A C 1
ATOM 1345 O O . GLU A 1 174 ? -39.223 -22.120 36.999 1.00 69.69 174 GLU A O 1
ATOM 1350 N N . HIS A 1 175 ? -40.762 -21.296 35.590 1.00 65.56 175 HIS A N 1
ATOM 1351 C CA . HIS A 1 175 ? -41.779 -22.271 35.935 1.00 65.56 175 HIS A CA 1
ATOM 1352 C C . HIS A 1 175 ? -41.412 -23.603 35.268 1.00 65.56 175 HIS A C 1
ATOM 1354 O O . HIS A 1 175 ? -41.897 -23.939 34.190 1.00 65.56 175 HIS A O 1
ATOM 1360 N N . ARG A 1 176 ? -40.513 -24.363 35.898 1.00 67.06 176 ARG A N 1
ATOM 1361 C CA . ARG A 1 176 ? -40.240 -25.743 35.501 1.00 67.06 176 ARG A CA 1
ATOM 1362 C C . ARG A 1 176 ? -41.447 -26.570 35.901 1.00 67.06 176 ARG A C 1
ATOM 1364 O O . ARG A 1 176 ? -41.849 -26.596 37.062 1.00 67.06 176 ARG A O 1
ATOM 1371 N N . THR A 1 177 ? -42.081 -27.198 34.924 1.00 78.75 177 THR A N 1
ATOM 1372 C CA . THR A 1 177 ? -43.129 -28.173 35.225 1.00 78.75 177 THR A CA 1
ATOM 1373 C C . THR A 1 177 ? -42.459 -29.423 35.802 1.00 78.75 177 THR A C 1
ATOM 1375 O O . THR A 1 177 ? -41.383 -29.805 35.342 1.00 78.75 177 THR A O 1
ATOM 1378 N N . HIS A 1 178 ? -43.076 -30.088 36.786 1.00 67.62 178 HIS A N 1
ATOM 1379 C CA . HIS A 1 178 ? -42.535 -31.315 37.405 1.00 67.62 178 HIS A CA 1
ATOM 1380 C C . HIS A 1 178 ? -42.140 -32.401 36.380 1.00 67.62 178 HIS A C 1
ATOM 1382 O O . HIS A 1 178 ? -41.283 -33.241 36.644 1.00 67.62 178 HIS A O 1
ATOM 1388 N N . PHE A 1 179 ? -42.741 -32.365 35.186 1.00 64.94 179 PHE A N 1
ATOM 1389 C CA . PHE A 1 179 ? -42.385 -33.209 34.049 1.00 64.94 179 PHE A CA 1
ATOM 1390 C C . PHE A 1 179 ? -40.941 -32.974 33.573 1.00 64.94 179 PHE A C 1
ATOM 1392 O O . PHE A 1 179 ? -40.185 -33.924 33.393 1.00 64.94 179 PHE A O 1
ATOM 1399 N N . GLU A 1 180 ? -40.523 -31.720 33.399 1.00 62.00 180 GLU A N 1
ATOM 1400 C CA . GLU A 1 180 ? -39.173 -31.389 32.930 1.00 62.00 180 GLU A CA 1
ATOM 1401 C C . GLU A 1 180 ? -38.093 -31.651 33.983 1.00 62.00 180 GLU A C 1
ATOM 1403 O O . GLU A 1 180 ? -36.969 -31.991 33.625 1.00 62.00 180 GLU A O 1
ATOM 1408 N N . GLU A 1 181 ? -38.428 -31.530 35.266 1.00 66.50 181 GLU A N 1
ATOM 1409 C CA . GLU A 1 181 ? -37.495 -31.748 36.376 1.00 66.50 181 GLU A CA 1
ATOM 1410 C C . GLU A 1 181 ? -37.117 -33.229 36.543 1.00 66.50 181 GLU A C 1
ATOM 1412 O O . GLU A 1 181 ? -35.954 -33.550 36.789 1.00 66.50 181 GLU A O 1
ATOM 1417 N N . HIS A 1 182 ? -38.072 -34.145 36.350 1.00 66.38 182 HIS A N 1
ATOM 1418 C CA . HIS A 1 182 ? -37.844 -35.580 36.554 1.00 66.38 182 HIS A CA 1
ATOM 1419 C C . HIS A 1 182 ? -37.531 -36.363 35.265 1.00 66.38 182 HIS A C 1
ATOM 1421 O O . HIS A 1 182 ? -36.839 -37.385 35.330 1.00 66.38 182 HIS A O 1
ATOM 1427 N N . LEU A 1 183 ? -38.006 -35.918 34.091 1.00 61.59 183 LEU A N 1
ATOM 1428 C CA . LEU A 1 183 ? -37.935 -36.726 32.861 1.00 61.59 183 LEU A CA 1
ATOM 1429 C C . LEU A 1 183 ? -36.824 -36.321 31.885 1.00 61.59 183 LEU A C 1
ATOM 1431 O O . LEU A 1 183 ? -36.214 -37.200 31.285 1.00 61.59 183 LEU A O 1
ATOM 1435 N N . LYS A 1 184 ? -36.486 -35.032 31.746 1.00 59.09 184 LYS A N 1
ATOM 1436 C CA . LYS A 1 184 ? -35.339 -34.622 30.905 1.00 59.09 184 LYS A CA 1
ATOM 1437 C C . LYS A 1 184 ? -34.020 -35.305 31.306 1.00 59.09 184 LYS A C 1
ATOM 1439 O O . LYS A 1 184 ? -33.399 -35.912 30.438 1.00 59.09 184 LYS A O 1
ATOM 1444 N N . PRO A 1 185 ? -33.606 -35.319 32.589 1.00 65.19 185 PRO A N 1
ATOM 1445 C CA . PRO A 1 185 ? -32.342 -35.956 32.963 1.00 65.19 185 PRO A CA 1
ATOM 1446 C C . PRO A 1 185 ? -32.351 -37.485 32.807 1.00 65.19 185 PRO A C 1
ATOM 1448 O O . PRO A 1 185 ? -31.290 -38.080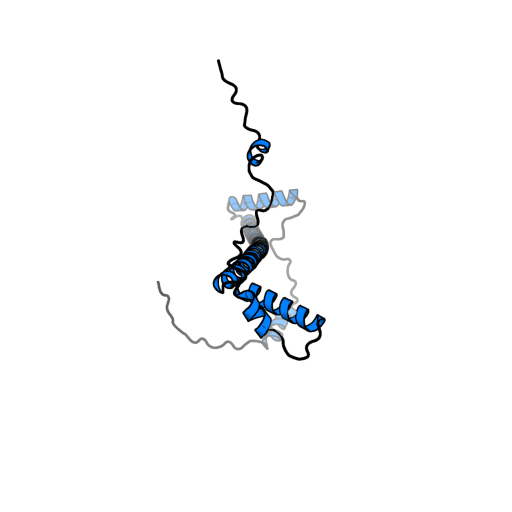 32.633 1.00 65.19 185 PRO A O 1
ATOM 1451 N N . SER A 1 186 ? -33.519 -38.136 32.851 1.00 60.59 186 SER A N 1
ATOM 1452 C CA . SER A 1 186 ? -33.633 -39.590 32.670 1.00 60.59 186 SER A CA 1
ATOM 1453 C C . SER A 1 186 ? -33.681 -40.010 31.196 1.00 60.59 186 SER A C 1
ATOM 1455 O O . SER A 1 186 ? -33.178 -41.081 30.870 1.00 60.59 186 SER A O 1
ATOM 1457 N N . ILE A 1 187 ? -34.197 -39.160 30.302 1.00 59.00 187 ILE A N 1
ATOM 1458 C CA . ILE A 1 187 ? -34.179 -39.380 28.845 1.00 59.00 187 ILE A CA 1
ATOM 1459 C C . ILE A 1 187 ? -32.790 -39.069 28.257 1.00 59.00 187 ILE A C 1
ATOM 1461 O O . ILE A 1 187 ? -32.301 -39.807 27.402 1.00 59.00 187 ILE A O 1
ATOM 1465 N N . ASP A 1 188 ? -32.106 -38.033 28.752 1.00 60.47 188 ASP A N 1
ATOM 1466 C CA . ASP A 1 188 ? -30.748 -37.675 28.308 1.00 60.47 188 ASP A CA 1
ATOM 1467 C C . ASP A 1 188 ? -29.649 -38.566 28.936 1.00 60.47 188 ASP A C 1
ATOM 1469 O O . ASP A 1 188 ? -28.515 -38.619 28.448 1.00 60.47 188 ASP A O 1
ATOM 1473 N N . GLY A 1 189 ? -29.987 -39.323 29.988 1.00 52.84 189 GLY A N 1
ATOM 1474 C CA . GLY A 1 189 ? -29.093 -40.233 30.715 1.00 52.84 189 GLY A CA 1
ATOM 1475 C C . GLY A 1 189 ? -28.597 -41.455 29.927 1.00 52.84 189 GLY A C 1
ATOM 1476 O O . GLY A 1 189 ? -27.643 -42.101 30.357 1.00 52.84 189 GLY A O 1
ATOM 1477 N N . GLU A 1 190 ? -29.162 -41.758 28.754 1.00 51.06 190 GLU A N 1
ATOM 1478 C CA . GLU A 1 190 ? -28.640 -42.814 27.866 1.00 51.06 190 GLU A CA 1
ATOM 1479 C C . GLU A 1 190 ? -27.437 -42.337 27.017 1.00 51.06 190 GLU A C 1
ATOM 1481 O O . GLU A 1 190 ? -26.731 -43.136 26.401 1.00 51.06 190 GLU A O 1
ATOM 1486 N N . LYS A 1 191 ? -27.126 -41.033 27.033 1.00 49.69 191 LYS A N 1
ATOM 1487 C CA . LYS A 1 191 ? -26.038 -40.413 26.259 1.00 49.69 191 LYS A CA 1
ATOM 1488 C C . LYS A 1 191 ? -24.886 -39.889 27.128 1.00 49.69 191 LYS A C 1
ATOM 1490 O O . LYS A 1 191 ? -24.319 -38.837 26.852 1.00 49.69 191 LYS A O 1
ATOM 1495 N N . ALA A 1 192 ? -24.472 -40.622 28.159 1.00 47.72 192 ALA A N 1
ATOM 1496 C CA . ALA A 1 192 ? -23.226 -40.298 28.860 1.00 47.72 192 ALA A CA 1
ATOM 1497 C C . ALA A 1 192 ? -21.995 -40.782 28.050 1.00 47.72 192 ALA A C 1
ATOM 1499 O O . ALA A 1 192 ? -21.847 -41.990 27.832 1.00 47.72 192 ALA A O 1
ATOM 1500 N N . PRO A 1 193 ? -21.064 -39.904 27.620 1.00 48.44 193 PRO A N 1
ATOM 1501 C CA . PRO A 1 193 ? -19.783 -40.353 27.089 1.00 48.44 193 PRO A CA 1
ATOM 1502 C C . PRO A 1 193 ? -18.976 -41.008 28.217 1.00 48.44 193 PRO A C 1
ATOM 1504 O O . PRO A 1 193 ? -18.706 -40.395 29.250 1.00 48.44 193 PRO A O 1
ATOM 1507 N N . ARG A 1 194 ? -18.579 -42.272 28.016 1.00 48.28 194 ARG A N 1
ATOM 1508 C CA . ARG A 1 194 ? -17.628 -42.983 28.884 1.00 48.28 194 ARG A CA 1
ATOM 1509 C C . ARG A 1 194 ? -16.383 -42.115 29.085 1.00 48.28 194 ARG A C 1
ATOM 1511 O O . ARG A 1 194 ? -15.611 -41.926 28.147 1.00 48.28 194 ARG A O 1
ATOM 1518 N N . MET A 1 195 ? -16.166 -41.623 30.304 1.00 45.69 195 MET A N 1
ATOM 1519 C CA . MET A 1 195 ? -14.920 -40.943 30.648 1.00 45.69 195 MET A CA 1
ATOM 1520 C C . MET A 1 195 ? -13.728 -41.910 30.523 1.00 45.69 195 MET A C 1
ATOM 1522 O O . MET A 1 195 ? -13.785 -43.021 31.063 1.00 45.69 195 MET A O 1
ATOM 1526 N N . PRO A 1 196 ? -12.626 -41.517 29.861 1.00 50.72 196 PRO A N 1
ATOM 1527 C CA . PRO A 1 196 ? -11.383 -42.266 29.922 1.00 50.72 196 PRO A CA 1
ATOM 1528 C C . PRO A 1 196 ? -10.742 -42.099 31.307 1.00 50.72 196 PRO A C 1
ATOM 1530 O O . PRO A 1 196 ? -10.564 -40.991 31.810 1.00 50.72 196 PRO A O 1
ATOM 1533 N N . ARG A 1 197 ? -10.386 -43.230 31.925 1.00 50.69 197 ARG A N 1
ATOM 1534 C CA . ARG A 1 197 ? -9.616 -43.291 33.174 1.00 50.69 197 ARG A CA 1
ATOM 1535 C C . ARG A 1 197 ? -8.320 -42.483 33.044 1.00 50.69 197 ARG A C 1
ATOM 1537 O O . ARG A 1 197 ? -7.546 -42.702 32.114 1.00 50.69 197 ARG A O 1
ATOM 1544 N N . ALA A 1 198 ? -8.086 -41.602 34.013 1.00 48.03 198 ALA A N 1
ATOM 1545 C CA . ALA A 1 198 ? -6.871 -40.812 34.160 1.00 48.03 198 ALA A CA 1
ATOM 1546 C C . ALA A 1 198 ? -5.605 -41.689 34.105 1.00 48.03 198 ALA A C 1
ATOM 1548 O O . ALA A 1 198 ? -5.446 -42.618 34.898 1.00 48.03 198 ALA A O 1
ATOM 1549 N N . ARG A 1 199 ? -4.683 -41.364 33.191 1.00 50.31 199 ARG A N 1
ATOM 1550 C CA . ARG A 1 199 ? -3.267 -41.727 33.320 1.00 50.31 199 ARG A CA 1
ATOM 1551 C C . ARG A 1 199 ? -2.527 -40.512 33.862 1.00 50.31 199 ARG A C 1
ATOM 1553 O O . ARG A 1 199 ? -2.558 -39.449 33.254 1.00 50.31 199 ARG A O 1
ATOM 1560 N N . ALA A 1 200 ? -1.876 -40.693 35.004 1.00 55.34 200 ALA A N 1
ATOM 1561 C CA . ALA A 1 200 ? -0.916 -39.746 35.540 1.00 55.34 200 ALA A CA 1
ATOM 1562 C C . ALA A 1 200 ? 0.283 -39.632 34.584 1.00 55.34 200 ALA A C 1
ATOM 1564 O O . ALA A 1 200 ? 0.914 -40.637 34.258 1.00 55.34 200 ALA A O 1
ATOM 1565 N N . SER A 1 201 ? 0.610 -38.415 34.159 1.00 47.97 201 SER A N 1
ATOM 1566 C CA . SER A 1 201 ? 1.875 -38.099 33.495 1.00 47.97 201 SER A CA 1
ATOM 1567 C C . SER A 1 201 ? 2.411 -36.777 34.038 1.00 47.97 201 SER A C 1
ATOM 1569 O O . SER A 1 201 ? 1.899 -35.703 33.743 1.00 47.97 201 SER A O 1
ATOM 1571 N N . SER A 1 202 ? 3.430 -36.925 34.879 1.00 55.97 202 SER A N 1
ATOM 1572 C CA . SER A 1 202 ? 4.365 -35.914 35.373 1.00 55.97 202 SER A CA 1
ATOM 1573 C C . SER A 1 202 ? 5.200 -35.328 34.229 1.00 55.97 202 SER A C 1
ATOM 1575 O O . SER A 1 202 ? 5.847 -36.129 33.564 1.00 55.97 202 SER A O 1
ATOM 1577 N N . VAL A 1 203 ? 5.221 -33.996 34.038 1.00 53.97 203 VAL A N 1
ATOM 1578 C CA . VAL A 1 203 ? 6.291 -33.203 33.365 1.00 53.97 203 VAL A CA 1
ATOM 1579 C C . VAL A 1 203 ? 6.134 -31.715 33.782 1.00 53.97 203 VAL A C 1
ATOM 1581 O O . VAL A 1 203 ? 5.099 -31.122 33.506 1.00 53.97 203 VAL A O 1
ATOM 1584 N N . TYR A 1 204 ? 6.949 -31.188 34.707 1.00 54.41 204 TYR A N 1
ATOM 1585 C CA . TYR A 1 204 ? 8.139 -30.314 34.543 1.00 54.41 204 TYR A CA 1
ATOM 1586 C C . TYR A 1 204 ? 7.895 -28.892 33.973 1.00 54.41 204 TYR A C 1
ATOM 1588 O O . TYR A 1 204 ? 7.606 -28.733 32.792 1.00 54.41 204 TYR A O 1
ATOM 1596 N N . TYR A 1 205 ? 8.102 -27.864 34.812 1.00 50.06 205 TYR A N 1
ATOM 1597 C CA . TYR A 1 205 ? 8.225 -26.440 34.447 1.00 50.06 205 TYR A CA 1
ATOM 1598 C C . TYR A 1 205 ? 9.707 -26.024 34.526 1.00 50.06 205 TYR A C 1
ATOM 1600 O O . TYR A 1 205 ? 10.310 -26.248 35.579 1.00 50.06 205 TYR A O 1
ATOM 1608 N N . PRO A 1 206 ? 10.305 -25.410 33.489 1.00 68.69 206 PRO A N 1
ATOM 1609 C CA . PRO A 1 206 ? 11.568 -24.694 33.633 1.00 68.69 206 PRO A CA 1
ATOM 1610 C C . PRO A 1 206 ? 11.348 -23.218 34.014 1.00 68.69 206 PRO A C 1
ATOM 1612 O O . PRO A 1 206 ? 10.300 -22.640 33.718 1.00 68.69 206 PRO A O 1
ATOM 1615 N N . ALA A 1 207 ? 12.355 -22.673 34.701 1.00 58.19 207 ALA A N 1
ATOM 1616 C CA . ALA A 1 207 ? 12.449 -21.316 35.240 1.00 58.19 207 ALA A CA 1
ATOM 1617 C C . ALA A 1 207 ? 12.660 -20.231 34.173 1.00 58.19 207 ALA A C 1
ATOM 1619 O O . ALA A 1 207 ? 13.246 -20.552 33.113 1.00 58.19 207 ALA A O 1
#

Radius of gyration: 51.77 Å; chains: 1; bounding box: 88×100×125 Å

pLDDT: mean 77.56, std 17.52, range [43.5, 98.56]

Secondary structure (DSSP, 8-state):
---------GGGGGTTS--S---------TTSHHHHHHTT--TT--HHHHHHHHHHHHHHHHHHTS-HHHHHHHHHHHHHHHHHHHHHHHHHHHHHHHHHHHHHHHHHHHHHHHHHHHHHHHHHHHHHHHHHHHHHHHHHHT---HHHHHHHHHHHHHHHHHT-PPPPSS-------HHHHHHHHHHHGGG---PPPPPP-------

InterPro domains:
  IPR029208 Cytochrome c oxidase assembly protein COX14 [PF14880] (73-128)

Foldseek 3Di:
DDDPPDPDDPVVVCPPPPPPPPPPDPPPDPPCVVVVVVVLDDPPDDPVNSVVVVVVVVVVVVVVPQDPVNVVVVVVVVVVVVVVVVVVVVVVVVVVVVVVVVVVVVVVVVVVVVVVVVVVVVVVVVVLLVLLLVLVVCVVVVNHDPVSVVSNVVVQVVCVVVVHGDDDSDDDDPPDDPCCVPPVCVVCVVPDDPDDDDDDDDDDDDD

Sequence (207 aa):
MASRIASRSVKDATRFTSTIPHAASKSAQSSAASKAAAQSRVPGETPEQRVRRLRQAHLAAQRAQVSTADNVINYSRKFFDVAHKFTIGSVILFTAVAGVVSIYSVWDMLQYNRSRRAEWIEAQKTLEADELSAARIAYIKGDATEEQILLVEEANRDAEKRGVKLPPLLAPPEHRTHFEEHLKPSIDGEKAPRMPRARASSVYYPA

Organism: Bionectria ochroleuca (NCBI:txid29856)